Protein 1BYI (pdb70)

GO terms:
  GO:0000287 magnesium ion binding (F, IDA)
  GO:0005524 ATP binding (F, IDA)
  GO:0009102 biotin biosynthetic process (P, IDA)
  GO:0005829 cytosol (C, IDA)
  GO:0042803 protein homodimerization activity (F, IDA)
  GO:0004141 dethiobiotin synthase activity (F, IDA)
  GO:0009102 biotin biosynthetic process (P, IGI)
  GO:0009102 biotin biosynthetic process (P, IMP)

Structure (mmCIF, N/CA/C/O backbone):
data_1BYI
#
_entry.id   1BYI
#
_cell.length_a   72.447
_cell.length_b   47.812
_cell.length_c   61.202
_cell.angle_alpha   90.00
_cell.angle_beta   107.24
_cell.angle_gamma   90.00
#
_symmetry.space_group_name_H-M   'C 1 2 1'
#
loop_
_entity.id
_entity.type
_entity.pdbx_description
1 polymer 'DETHIOBIOTIN SYNTHASE'
2 water water
#
loop_
_atom_site.group_PDB
_atom_site.id
_atom_site.type_symbol
_atom_site.label_atom_id
_atom_site.label_alt_id
_atom_site.label_comp_id
_atom_site.label_asym_id
_atom_site.label_entity_id
_atom_site.label_seq_id
_atom_site.pdbx_PDB_ins_code
_atom_site.Cartn_x
_atom_site.Cartn_y
_atom_site.Cartn_z
_atom_site.occupancy
_atom_site.B_iso_or_equiv
_atom_site.auth_seq_id
_atom_site.auth_comp_id
_atom_site.auth_asym_id
_atom_site.auth_atom_id
_atom_site.pdbx_PDB_model_num
ATOM 1 N N . SER A 1 1 ? 16.250 42.032 25.571 1.00 20.91 1 SER A N 1
ATOM 2 C CA . SER A 1 1 ? 15.493 40.784 25.264 1.00 21.24 1 SER A CA 1
ATOM 3 C C . SER A 1 1 ? 15.026 40.773 23.824 1.00 24.93 1 SER A C 1
ATOM 4 O O . SER A 1 1 ? 15.246 41.723 23.057 1.00 32.26 1 SER A O 1
ATOM 7 N N . LYS A 1 2 ? 14.313 39.709 23.514 1.00 24.79 2 LYS A N 1
ATOM 8 C CA . LYS A 1 2 ? 13.980 39.466 22.110 1.00 19.27 2 LYS A CA 1
ATOM 9 C C . LYS A 1 2 ? 12.621 38.726 22.068 1.00 12.49 2 LYS A C 1
ATOM 10 O O . LYS A 1 2 ? 12.321 37.920 22.927 1.00 11.87 2 LYS A O 1
ATOM 16 N N . ARG A 1 3 ? 11.833 39.017 21.052 1.00 11.90 3 ARG A N 1
ATOM 17 C CA . ARG A 1 3 ? 10.587 38.356 20.748 1.00 10.32 3 ARG A CA 1
ATOM 18 C C . ARG A 1 3 ? 10.486 38.199 19.214 1.00 8.41 3 ARG A C 1
ATOM 19 O O . ARG A 1 3 ? 10.813 39.125 18.492 1.00 9.52 3 ARG A O 1
ATOM 27 N N . TYR A 1 4 ? 9.966 37.045 18.766 1.00 7.97 4 TYR A N 1
ATOM 28 C CA . TYR A 1 4 ? 9.760 36.795 17.351 1.00 8.07 4 TYR A CA 1
ATOM 29 C C . TYR A 1 4 ? 8.462 36.037 17.170 1.00 7.88 4 TYR A C 1
ATOM 30 O O . TYR A 1 4 ? 8.153 35.190 17.973 1.00 11.15 4 TYR A O 1
ATOM 39 N N . PHE A 1 5 ? 7.765 36.303 16.075 1.00 7.44 5 PHE A N 1
ATOM 40 C CA . PHE A 1 5 ? 6.629 35.492 15.639 1.00 7.11 5 PHE A CA 1
ATOM 41 C C . PHE A 1 5 ? 7.060 34.635 14.465 1.00 6.72 5 PHE A C 1
ATOM 42 O O . PHE A 1 5 ? 7.578 35.161 13.486 1.00 8.42 5 PHE A O 1
ATOM 50 N N . VAL A 1 6 ? 6.796 33.336 14.518 1.00 7.19 6 VAL A N 1
ATOM 51 C CA . VAL A 1 6 ? 7.139 32.405 13.464 1.00 6.80 6 VAL A CA 1
ATOM 52 C C . VAL A 1 6 ? 5.877 32.013 12.700 1.00 7.04 6 VAL A C 1
ATOM 53 O O . VAL A 1 6 ? 4.898 31.577 13.339 1.00 7.90 6 VAL A O 1
ATOM 57 N N . THR A 1 7 ? 5.919 32.126 11.368 1.00 7.26 7 THR A N 1
ATOM 58 C CA . THR A 1 7 ? 4.849 31.702 10.497 1.00 7.61 7 THR A CA 1
ATOM 59 C C . THR A 1 7 ? 5.386 30.883 9.351 1.00 7.14 7 THR A C 1
ATOM 60 O O . THR A 1 7 ? 6.525 31.083 8.949 1.00 9.54 7 THR A O 1
ATOM 64 N N . GLY A 1 8 ? 4.607 29.986 8.793 1.00 9.48 8 GLY A N 1
ATOM 65 C CA . GLY A 1 8 ? 4.980 29.161 7.706 1.00 8.71 8 GLY A CA 1
ATOM 66 C C . GLY A 1 8 ? 4.356 29.592 6.396 1.00 9.29 8 GLY A C 1
ATOM 67 O O . GLY A 1 8 ? 3.296 30.136 6.355 1.00 13.49 8 GLY A O 1
ATOM 68 N N . THR A 1 9 ? 4.996 29.217 5.278 1.00 9.30 9 THR A N 1
ATOM 69 C CA . THR A 1 9 ? 4.397 29.426 3.919 1.00 10.65 9 THR A CA 1
ATOM 70 C C . THR A 1 9 ? 3.179 28.618 3.672 1.00 9.80 9 THR A C 1
ATOM 71 O O . THR A 1 9 ? 2.276 29.141 2.928 1.00 12.49 9 THR A O 1
ATOM 75 N N . ASP A 1 10 ? 3.092 27.400 4.143 1.00 13.60 10 ASP A N 1
ATOM 76 C CA . ASP A 1 10 ? 1.915 26.566 3.987 1.00 14.29 10 ASP A CA 1
ATOM 77 C C . ASP A 1 10 ? 1.851 25.648 5.222 1.00 13.36 10 ASP A C 1
ATOM 78 O O . ASP A 1 10 ? 2.779 25.648 5.984 1.00 13.79 10 ASP A O 1
ATOM 87 N N . THR A 1 11 ? 0.764 24.940 5.394 1.00 18.60 11 THR A N 1
ATOM 88 C CA A THR A 1 11 ? 0.503 24.271 6.725 0.46 14.26 11 THR A CA 1
ATOM 89 C CA B THR A 1 11 ? 0.542 23.724 5.991 0.54 14.61 11 THR A CA 1
ATOM 90 C C A THR A 1 11 ? 1.332 23.009 6.954 0.46 12.45 11 THR A C 1
ATOM 91 C C B THR A 1 11 ? 1.725 22.822 5.665 0.54 14.22 11 THR A C 1
ATOM 92 O O A THR A 1 11 ? 1.380 22.332 7.992 0.46 16.28 11 THR A O 1
ATOM 93 O O B THR A 1 11 ? 2.326 22.734 4.571 0.54 17.77 11 THR A O 1
ATOM 100 N N A GLU A 1 12 ? 2.048 22.558 5.965 0.46 10.57 12 GLU A N 1
ATOM 101 N N B GLU A 1 12 ? 2.097 22.121 6.744 0.54 14.76 12 GLU A N 1
ATOM 102 C CA A GLU A 1 12 ? 2.832 21.322 5.949 0.46 12.99 12 GLU A CA 1
ATOM 103 C CA B GLU A 1 12 ? 2.989 20.974 6.771 0.54 16.69 12 GLU A CA 1
AT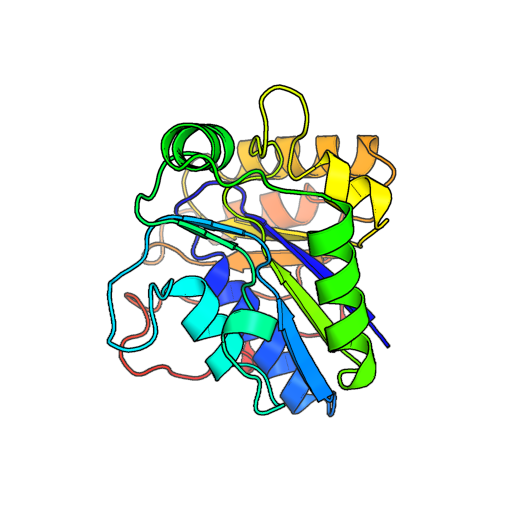OM 104 C C A GLU A 1 12 ? 4.278 21.646 5.627 0.46 11.10 12 GLU A C 1
ATOM 105 C C B GLU A 1 12 ? 4.334 21.337 6.137 0.54 13.47 12 GLU A C 1
ATOM 106 O O A GLU A 1 12 ? 4.933 21.079 4.767 0.46 17.38 12 GLU A O 1
ATOM 107 O O B GLU A 1 12 ? 4.962 20.480 5.501 0.54 14.21 12 GLU A O 1
ATOM 118 N N . VAL A 1 13 ? 4.872 22.568 6.375 1.00 13.04 13 VAL A N 1
ATOM 119 C CA . VAL A 1 13 ? 6.256 22.948 6.093 1.00 12.89 13 VAL A CA 1
ATOM 120 C C . VAL A 1 13 ? 7.142 22.706 7.308 1.00 10.95 13 VAL A C 1
ATOM 121 O O . VAL A 1 13 ? 8.332 23.070 7.268 1.00 12.87 13 VAL A O 1
ATOM 125 N N . GLY A 1 14 ? 6.682 22.060 8.354 1.00 13.28 14 GLY A N 1
ATOM 126 C CA . GLY A 1 14 ? 7.525 21.845 9.570 1.00 13.59 14 GLY A CA 1
ATOM 127 C C . GLY A 1 14 ? 7.773 23.120 10.314 1.00 10.50 14 GLY A C 1
ATOM 128 O O . GLY A 1 14 ? 8.855 23.321 10.870 1.00 11.30 14 GLY A O 1
ATOM 129 N N . LYS A 1 15 ? 6.767 24.003 10.397 1.00 10.43 15 LYS A N 1
ATOM 130 C CA . LYS A 1 15 ? 6.965 25.238 11.113 1.00 9.49 15 LYS A CA 1
ATOM 131 C C . LYS A 1 15 ? 7.462 25.012 12.538 1.00 8.52 15 LYS A C 1
ATOM 132 O O . LYS A 1 15 ? 8.382 25.691 12.998 1.00 9.24 15 LYS A O 1
ATOM 138 N N . THR A 1 16 ? 6.832 24.087 13.241 1.00 8.67 16 THR A N 1
ATOM 139 C CA . THR A 1 16 ? 7.223 23.860 14.643 1.00 8.73 16 THR A CA 1
ATOM 140 C C . THR A 1 16 ? 8.612 23.270 14.734 1.00 8.56 16 THR A C 1
ATOM 141 O O . THR A 1 16 ? 9.363 23.543 15.681 1.00 9.01 16 THR A O 1
ATOM 145 N N . VAL A 1 17 ? 9.031 22.452 13.762 1.00 8.96 17 VAL A N 1
ATOM 146 C CA . VAL A 1 17 ? 10.440 22.000 13.700 1.00 9.43 17 VAL A CA 1
ATOM 147 C C . VAL A 1 17 ? 11.369 23.175 13.675 1.00 8.22 17 VAL A C 1
ATOM 148 O O . VAL A 1 17 ? 12.402 23.204 14.378 1.00 8.61 17 VAL A O 1
ATOM 152 N N . ALA A 1 18 ? 11.083 24.161 12.844 1.00 7.97 18 ALA A N 1
ATOM 153 C CA . ALA A 1 18 ? 11.921 25.359 12.769 1.00 7.99 18 ALA A CA 1
ATOM 154 C C . ALA A 1 18 ? 11.874 26.158 14.067 1.00 6.78 18 ALA A C 1
ATOM 155 O O . ALA A 1 18 ? 12.903 26.672 14.505 1.00 6.98 18 ALA A O 1
ATOM 157 N N . SER A 1 19 ? 10.699 26.289 14.678 1.00 7.17 19 SER A N 1
ATOM 158 C CA . SER A 1 19 ? 10.588 26.997 15.938 1.00 7.52 19 SER A CA 1
ATOM 159 C C . SER A 1 19 ? 11.497 26.342 16.972 1.00 7.07 19 SER A C 1
ATOM 160 O O . SER A 1 19 ? 12.158 26.986 17.786 1.00 7.70 19 SER A O 1
ATOM 163 N N . CYS A 1 20 ? 11.488 25.008 17.013 1.00 7.67 20 CYS A N 1
ATOM 164 C CA . CYS A 1 20 ? 12.308 24.268 17.976 1.00 7.87 20 CYS A CA 1
ATOM 165 C C . CYS A 1 20 ? 13.803 24.480 17.678 1.00 6.93 20 CYS A C 1
ATOM 166 O O . CYS A 1 20 ? 14.603 24.623 18.628 1.00 7.58 20 CYS A O 1
ATOM 169 N N . ALA A 1 21 ? 14.189 24.494 16.402 1.00 6.83 21 ALA A N 1
ATOM 170 C CA . ALA A 1 21 ? 15.572 24.789 16.067 1.00 6.46 21 ALA A CA 1
ATOM 171 C C . ALA A 1 21 ? 15.990 26.190 16.548 1.00 6.59 21 ALA A C 1
ATOM 172 O O . ALA A 1 21 ? 17.075 26.373 17.085 1.00 7.04 21 ALA A O 1
ATOM 174 N N . LEU A 1 22 ? 15.129 27.171 16.311 1.00 6.42 22 LEU A N 1
ATOM 175 C CA . LEU A 1 22 ? 15.378 28.548 16.767 1.00 7.06 22 LEU A CA 1
ATOM 176 C C . LEU A 1 22 ? 15.545 28.576 18.271 1.00 6.61 22 LEU A C 1
ATOM 177 O O . LEU A 1 22 ? 16.482 29.188 18.776 1.00 7.17 22 LEU A O 1
ATOM 182 N N . LEU A 1 23 ? 14.617 27.946 19.010 1.00 6.70 23 LEU A N 1
ATOM 183 C CA . LEU A 1 23 ? 14.702 27.921 20.471 1.00 6.96 23 LEU A CA 1
ATOM 184 C C . LEU A 1 23 ? 16.006 27.258 20.907 1.00 6.89 23 LEU A C 1
ATOM 185 O O . LEU A 1 23 ? 16.645 27.699 21.871 1.00 7.21 23 LEU A O 1
ATOM 190 N N . GLN A 1 24 ? 16.386 26.152 20.260 1.00 7.18 24 GLN A N 1
ATOM 191 C CA . GLN A 1 24 ? 17.623 25.468 20.640 1.00 7.28 24 GLN A CA 1
ATOM 192 C C . GLN A 1 24 ? 18.815 26.369 20.413 1.00 7.16 24 GLN A C 1
ATOM 193 O O . GLN A 1 24 ? 19.742 26.444 21.243 1.00 7.99 24 GLN A O 1
ATOM 199 N N . ALA A 1 25 ? 18.870 27.073 19.265 1.00 6.96 25 ALA A N 1
ATOM 200 C CA . ALA A 1 25 ? 19.955 27.960 18.991 1.00 7.55 25 ALA A CA 1
ATOM 201 C C . ALA A 1 25 ? 20.016 29.107 20.012 1.00 7.40 25 ALA A C 1
ATOM 202 O O . ALA A 1 25 ? 21.111 29.502 20.452 1.00 8.05 25 ALA A O 1
ATOM 204 N N . ALA A 1 26 ? 18.860 29.611 20.416 1.00 7.41 26 ALA A N 1
ATOM 205 C CA . ALA A 1 26 ? 18.841 30.695 21.407 1.00 7.62 26 ALA A CA 1
ATOM 206 C C . ALA A 1 26 ? 19.361 30.200 22.767 1.00 7.62 26 ALA A C 1
ATOM 207 O O . ALA A 1 26 ? 20.118 30.943 23.423 1.00 8.60 26 ALA A O 1
ATOM 209 N N . LYS A 1 27 ? 18.997 29.003 23.170 1.00 7.94 27 LYS A N 1
ATOM 210 C CA . LYS A 1 27 ? 19.528 28.453 24.418 1.00 8.82 27 LYS A CA 1
ATOM 211 C C . LYS A 1 27 ? 21.041 28.317 24.303 1.00 9.05 27 LYS A C 1
ATOM 212 O O . LYS A 1 27 ? 21.782 28.630 25.261 1.00 9.98 27 LYS A O 1
ATOM 218 N N . ALA A 1 28 ? 21.551 27.814 23.186 1.00 8.69 28 ALA A N 1
ATOM 219 C CA . ALA A 1 28 ? 22.992 27.622 23.023 1.00 9.57 28 ALA A CA 1
ATOM 220 C C . ALA A 1 28 ? 23.727 28.959 23.137 1.00 10.12 28 ALA A C 1
ATOM 221 O O . ALA A 1 28 ? 24.866 28.957 23.563 1.00 12.14 28 ALA A O 1
ATOM 223 N N . ALA A 1 29 ? 23.072 30.032 22.693 1.00 9.19 29 ALA A N 1
ATOM 224 C CA . ALA A 1 29 ? 23.657 31.358 22.765 1.00 10.62 29 ALA A CA 1
ATOM 225 C C . ALA A 1 29 ? 23.603 31.968 24.154 1.00 10.62 29 ALA A C 1
ATOM 226 O O . ALA A 1 29 ? 24.195 33.038 24.353 1.00 13.01 29 ALA A O 1
ATOM 228 N N . GLY A 1 30 ? 22.899 31.342 25.093 1.00 10.03 30 GLY A N 1
ATOM 229 C CA . GLY A 1 30 ? 22.856 31.801 26.472 1.00 11.50 30 GLY A CA 1
ATOM 230 C C . GLY A 1 30 ? 21.596 32.498 26.858 1.00 9.84 30 GLY A C 1
ATOM 231 O O . GLY A 1 30 ? 21.514 33.082 27.968 1.00 11.41 30 GLY A O 1
ATOM 232 N N . TYR A 1 31 ? 20.534 32.486 26.031 1.00 8.87 31 TYR A N 1
ATOM 233 C CA . TYR A 1 31 ? 19.259 33.077 26.409 1.00 8.74 31 TYR A CA 1
ATOM 234 C C . TYR A 1 31 ? 18.466 32.157 27.335 1.00 8.65 31 TYR A C 1
ATOM 235 O O . TYR A 1 31 ? 18.626 30.953 27.291 1.00 10.01 31 TYR A O 1
ATOM 244 N N . ARG A 1 32 ? 17.598 32.800 28.118 1.00 9.02 32 ARG A N 1
ATOM 245 C CA . ARG A 1 32 ? 16.556 32.121 28.874 1.00 9.44 32 ARG A CA 1
ATOM 246 C C . ARG A 1 32 ? 15.309 32.130 27.973 1.00 8.64 32 ARG A C 1
ATOM 247 O O . ARG A 1 32 ? 14.720 33.185 27.769 1.00 9.64 32 ARG A O 1
ATOM 261 N N . THR A 1 33 ? 14.962 30.994 27.403 1.00 8.70 33 THR A N 1
ATOM 262 C CA . THR A 1 33 ? 14.027 30.934 26.312 1.00 8.30 33 THR A CA 1
ATOM 263 C C . THR A 1 33 ? 12.684 30.418 26.717 1.00 8.08 33 THR A C 1
ATOM 264 O O . THR A 1 33 ? 12.528 29.609 27.655 1.00 8.72 33 THR A O 1
ATOM 268 N N . ALA A 1 34 ? 11.666 30.831 25.968 1.00 8.01 34 ALA A N 1
ATOM 269 C CA . ALA A 1 34 ? 10.323 30.332 26.086 1.00 8.07 34 ALA A CA 1
ATOM 270 C C . ALA A 1 34 ? 9.644 30.311 24.719 1.00 7.13 34 ALA A C 1
ATOM 271 O O . ALA A 1 34 ? 9.771 31.286 23.968 1.00 8.22 34 ALA A O 1
ATOM 273 N N . GLY A 1 35 ? 8.942 29.237 24.459 1.00 7.71 35 GLY A N 1
ATOM 274 C CA . GLY A 1 35 ? 8.001 29.170 23.351 1.00 7.29 35 GLY A CA 1
ATOM 275 C C . GLY A 1 35 ? 6.590 29.506 23.819 1.00 7.03 35 GLY A C 1
ATOM 276 O O . GLY A 1 35 ? 6.204 29.152 24.939 1.00 8.54 35 GLY A O 1
ATOM 277 N N . TYR A 1 36 ? 5.840 30.117 22.907 1.00 6.48 36 TYR A N 1
ATOM 278 C CA . TYR A 1 36 ? 4.479 30.567 23.220 1.00 6.19 36 TYR A CA 1
ATOM 279 C C . TYR A 1 36 ? 3.598 30.260 22.028 1.00 6.07 36 TYR A C 1
ATOM 280 O O . TYR A 1 36 ? 3.883 30.752 20.927 1.00 7.31 36 TYR A O 1
ATOM 289 N N A LYS A 1 37 ? 2.545 29.512 22.244 0.42 6.48 37 LYS A N 1
ATOM 290 N N B LYS A 1 37 ? 2.550 29.501 22.218 0.58 6.46 37 LYS A N 1
ATOM 291 C CA A LYS A 1 37 ? 1.575 29.187 21.197 0.42 6.81 37 LYS A CA 1
ATOM 292 C CA B LYS A 1 37 ? 1.567 29.157 21.191 0.58 6.91 37 LYS A CA 1
ATOM 293 C C . LYS A 1 37 ? 0.215 29.481 21.797 1.00 6.51 37 LYS A C 1
ATOM 294 O O . LYS A 1 37 ? -0.439 28.609 22.371 1.00 6.98 37 LYS A O 1
ATOM 305 N N . PRO A 1 38 ? -0.219 30.748 21.723 1.00 6.69 38 PRO A N 1
ATOM 306 C CA . PRO A 1 38 ? -1.412 31.130 22.498 1.00 7.10 38 PRO A CA 1
ATOM 307 C C . PRO A 1 38 ? -2.665 30.319 22.156 1.00 6.73 38 PRO A C 1
ATOM 308 O O . PRO A 1 38 ? -3.487 30.075 23.022 1.00 7.63 38 PRO A O 1
ATOM 312 N N . VAL A 1 39 ? -2.796 29.978 20.876 1.00 6.88 39 VAL A N 1
ATOM 313 C CA . VAL A 1 39 ? -3.945 29.287 20.351 1.00 6.97 39 VAL A CA 1
ATOM 314 C C . VAL A 1 39 ? -3.500 28.012 19.670 1.00 7.12 39 VAL A C 1
ATOM 315 O O . VAL A 1 39 ? -2.594 28.020 18.845 1.00 7.78 39 VAL A O 1
ATOM 319 N N . ALA A 1 40 ? -4.175 26.903 19.972 1.00 7.42 40 ALA A N 1
ATOM 320 C CA . ALA A 1 40 ? -3.874 25.622 19.374 1.00 7.94 40 ALA A CA 1
ATOM 321 C C . ALA A 1 40 ? -5.149 24.885 19.080 1.00 9.23 40 ALA A C 1
ATOM 322 O O . ALA A 1 40 ? -6.045 24.842 19.912 1.00 10.81 40 ALA A O 1
ATOM 324 N N . SER A 1 41 ? -5.177 24.262 17.889 1.00 11.01 41 SER A N 1
ATOM 325 C CA . SER A 1 41 ? -6.263 23.325 17.606 1.00 13.41 41 SER A CA 1
ATOM 326 C C . SER A 1 41 ? -5.675 22.016 17.081 1.00 13.82 41 SER A C 1
ATOM 327 O O . SER A 1 41 ? -4.617 21.957 16.501 1.00 17.24 41 SER A O 1
ATOM 330 N N . GLY A 1 42 ? -6.363 20.936 17.386 1.00 17.97 42 GLY A N 1
ATOM 331 C CA . GLY A 1 42 ? -5.898 19.584 17.123 1.00 21.48 42 GLY A CA 1
ATOM 332 C C . GLY A 1 42 ? -5.096 19.117 18.323 1.00 20.05 42 GLY A C 1
ATOM 333 O O . GLY A 1 42 ? -3.856 19.301 18.300 1.00 28.18 42 GLY A O 1
ATOM 334 N N . SER A 1 43 ? -5.785 18.514 19.287 1.00 13.70 43 SER A N 1
ATOM 335 C CA . SER A 1 43 ? -5.211 18.191 20.584 1.00 12.68 43 SER A CA 1
ATOM 336 C C . SER A 1 43 ? -5.783 16.883 21.122 1.00 14.43 43 SER A C 1
ATOM 337 O O . SER A 1 43 ? -6.800 16.470 20.643 1.00 17.37 43 SER A O 1
ATOM 341 N N . GLU A 1 44 ? -5.010 16.254 21.997 1.00 13.93 44 GLU A N 1
ATOM 342 C CA . GLU A 1 44 ? -5.335 14.951 22.554 1.00 14.79 44 GLU A CA 1
ATOM 343 C C . GLU A 1 44 ? -5.739 15.123 24.014 1.00 13.92 44 GLU A C 1
ATOM 344 O O . GLU A 1 44 ? -5.165 15.973 24.731 1.00 12.17 44 GLU A O 1
ATOM 350 N N . LYS A 1 45 ? -6.626 14.257 24.469 1.00 13.91 45 LYS A N 1
ATOM 351 C CA . LYS A 1 45 ? -6.979 14.239 25.851 1.00 14.27 45 LYS A CA 1
ATOM 352 C C . LYS A 1 45 ? -5.902 13.607 26.758 1.00 12.39 45 LYS A C 1
ATOM 353 O O . LYS A 1 45 ? -5.208 12.703 26.392 1.00 15.57 45 LYS A O 1
ATOM 359 N N . THR A 1 46 ? -5.766 14.212 27.930 1.00 11.22 46 THR A N 1
ATOM 360 C CA . THR A 1 46 ? -4.931 13.681 29.003 1.00 11.06 46 THR A CA 1
ATOM 361 C C . THR A 1 46 ? -5.665 13.918 30.308 1.00 10.90 46 THR A C 1
ATOM 362 O O . THR A 1 46 ? -6.682 14.664 30.375 1.00 11.11 46 THR A O 1
ATOM 366 N N . PRO A 1 47 ? -5.151 13.391 31.433 1.00 11.38 47 PRO A N 1
ATOM 367 C CA . PRO A 1 47 ? -5.845 13.626 32.716 1.00 12.80 47 PRO A CA 1
ATOM 368 C C . PRO A 1 47 ? -5.861 15.058 33.182 1.00 12.94 47 PRO A C 1
ATOM 369 O O . PRO A 1 47 ? -6.616 15.462 34.076 1.00 15.30 47 PRO A O 1
ATOM 373 N N . GLU A 1 48 ? -5.028 15.884 32.675 1.00 11.87 48 GLU A N 1
ATOM 374 C CA . GLU A 1 48 ? -4.892 17.271 32.920 1.00 11.10 48 GLU A CA 1
ATOM 375 C C . GLU A 1 48 ? -5.636 18.138 31.912 1.00 9.17 48 GLU A C 1
ATOM 376 O O . GLU A 1 48 ? -5.594 19.349 32.119 1.00 11.46 48 GLU A O 1
ATOM 382 N N . GLY A 1 49 ? -6.292 17.576 30.952 1.00 9.68 49 GLY A N 1
ATOM 383 C CA . GLY A 1 49 ? -6.970 18.338 29.923 1.00 10.22 49 GLY A CA 1
ATOM 384 C C . GLY A 1 49 ? -6.287 18.135 28.576 1.00 8.85 49 GLY A C 1
ATOM 385 O O . GLY A 1 49 ? -5.392 17.292 28.411 1.00 10.11 49 GLY A O 1
ATOM 386 N N . LEU A 1 50 ? -6.734 18.894 27.573 1.00 9.36 50 LEU A N 1
ATOM 387 C CA . LEU A 1 50 ? -6.257 18.724 26.228 1.00 9.02 50 LEU A CA 1
ATOM 388 C C . LEU A 1 50 ? -4.851 19.219 26.103 1.00 9.16 50 LEU A C 1
ATOM 389 O O . LEU A 1 50 ? -4.468 20.254 26.690 1.00 9.97 50 LEU A O 1
ATOM 394 N N . ARG A 1 51 ? -4.053 18.570 25.273 1.00 9.23 51 ARG A N 1
ATOM 395 C CA . ARG A 1 51 ? -2.670 18.940 25.023 1.00 9.57 51 ARG A CA 1
ATOM 396 C C . ARG A 1 51 ? -2.410 18.859 23.535 1.00 9.17 51 ARG A C 1
ATOM 397 O O . ARG A 1 51 ? -2.688 17.841 22.881 1.00 11.39 51 ARG A O 1
ATOM 405 N N . ASN A 1 52 ? -1.884 19.910 22.967 1.00 9.35 52 ASN A N 1
ATOM 406 C CA . ASN A 1 52 ? -1.509 20.046 21.566 1.00 9.33 52 ASN A CA 1
ATOM 407 C C . ASN A 1 52 ? -0.053 19.690 21.355 1.00 8.98 52 ASN A C 1
ATOM 408 O O . ASN A 1 52 ? 0.812 20.169 22.088 1.00 8.92 52 ASN A O 1
ATOM 413 N N . SER A 1 53 ? 0.228 18.870 20.339 1.00 9.90 53 SER A N 1
ATOM 414 C CA . SER A 1 53 ? 1.582 18.380 20.138 1.00 10.91 53 SER A CA 1
ATOM 415 C C . SER A 1 53 ? 2.576 19.489 19.789 1.00 9.61 53 SER A C 1
ATOM 416 O O . SER A 1 53 ? 3.736 19.389 20.207 1.00 9.94 53 SER A O 1
ATOM 421 N N . ASP A 1 54 ? 2.186 20.492 19.028 1.00 9.16 54 ASP A N 1
ATOM 422 C CA . ASP A 1 54 ? 3.117 21.582 18.707 1.00 9.56 54 ASP A CA 1
ATOM 423 C C . ASP A 1 54 ? 3.445 22.403 19.956 1.00 8.27 54 ASP A C 1
ATOM 424 O O . ASP A 1 54 ? 4.597 22.750 20.191 1.00 8.51 54 ASP A O 1
ATOM 429 N N . ALA A 1 55 ? 2.435 22.667 20.795 1.00 7.81 55 ALA A N 1
ATOM 430 C CA . ALA A 1 55 ? 2.675 23.375 22.029 1.00 7.68 55 ALA A CA 1
ATOM 431 C C . ALA A 1 55 ? 3.570 22.549 22.942 1.00 7.45 55 ALA A C 1
ATOM 432 O O . ALA A 1 55 ? 4.455 23.093 23.591 1.00 7.67 55 ALA A O 1
ATOM 434 N N . LEU A 1 56 ? 3.385 21.217 23.012 1.00 7.82 56 LEU A N 1
ATOM 435 C CA . LEU A 1 56 ? 4.270 20.382 23.782 1.00 8.36 56 LEU A CA 1
ATOM 436 C C . LEU A 1 56 ? 5.713 20.485 23.273 1.00 8.24 56 LEU A C 1
ATOM 437 O O . LEU A 1 56 ? 6.639 20.533 24.063 1.00 8.27 56 LEU A O 1
ATOM 442 N N . ALA A 1 57 ? 5.914 20.512 21.958 1.00 8.47 57 ALA A N 1
ATOM 443 C CA . ALA A 1 57 ? 7.262 20.647 21.410 1.00 8.72 57 ALA A CA 1
ATOM 444 C C . ALA A 1 57 ? 7.872 21.956 21.850 1.00 7.90 57 ALA A C 1
ATOM 445 O O . ALA A 1 57 ? 9.040 22.007 22.238 1.00 8.41 57 ALA A O 1
ATOM 447 N N . LEU A 1 58 ? 7.118 23.061 21.804 1.00 7.69 58 LEU A N 1
ATOM 448 C CA . LEU A 1 58 ? 7.637 24.336 22.220 1.00 7.44 58 LEU A CA 1
ATOM 449 C C . LEU A 1 58 ? 7.967 24.320 23.705 1.00 7.91 58 LEU A C 1
ATOM 450 O O . LEU A 1 58 ? 8.992 24.862 24.125 1.00 9.04 58 LEU A O 1
ATOM 455 N N . GLN A 1 59 ? 7.112 23.721 24.527 1.00 7.74 59 GLN A N 1
ATOM 456 C CA . GLN A 1 59 ? 7.369 23.575 25.946 1.00 8.24 59 GLN A CA 1
ATOM 457 C C . GLN A 1 59 ? 8.657 22.813 26.199 1.00 8.58 59 GLN A C 1
ATOM 458 O O . GLN A 1 59 ? 9.519 23.269 26.973 1.00 9.98 59 GLN A O 1
ATOM 464 N N . ARG A 1 60 ? 8.824 21.697 25.534 1.00 8.56 60 ARG A N 1
ATOM 465 C CA . ARG A 1 60 ? 9.987 20.840 25.750 1.00 11.20 60 ARG A CA 1
ATOM 466 C C . ARG A 1 60 ? 11.273 21.534 25.281 1.00 10.56 60 ARG A C 1
ATOM 467 O O . ARG A 1 60 ? 12.370 21.263 25.796 1.00 12.80 60 ARG A O 1
ATOM 475 N N . ASN A 1 61 ? 11.171 22.422 24.288 1.00 9.19 61 ASN A N 1
ATOM 476 C CA . ASN A 1 61 ? 12.339 23.098 23.720 1.00 10.15 61 ASN A CA 1
ATOM 477 C C . ASN A 1 61 ? 12.598 24.418 24.339 1.00 9.55 61 ASN A C 1
ATOM 478 O O . ASN A 1 61 ? 13.476 25.161 23.903 1.00 14.03 61 ASN A O 1
ATOM 483 N N . SER A 1 62 ? 11.873 24.816 25.388 1.00 9.72 62 SER A N 1
ATOM 484 C CA . SER A 1 62 ? 12.132 25.988 26.165 1.00 10.03 62 SER A CA 1
ATOM 485 C C . SER A 1 62 ? 13.205 25.669 27.181 1.00 10.70 62 SER A C 1
ATOM 486 O O . SER A 1 62 ? 13.225 24.568 27.740 1.00 13.17 62 SER A O 1
ATOM 489 N N . SER A 1 63 ? 14.110 26.613 27.459 1.00 10.41 63 SER A N 1
ATOM 490 C CA . SER A 1 63 ? 15.158 26.365 28.412 1.00 10.49 63 SER A CA 1
ATOM 491 C C . SER A 1 63 ? 14.626 26.478 29.842 1.00 11.69 63 SER A C 1
ATOM 492 O O . SER A 1 63 ? 15.151 25.803 30.744 1.00 15.07 63 SER A O 1
ATOM 495 N N . LEU A 1 64 ? 13.613 27.284 30.062 1.00 11.69 64 LEU A N 1
ATOM 496 C CA . LEU A 1 64 ? 12.849 27.373 31.285 1.00 12.57 64 LEU A CA 1
ATOM 497 C C . LEU A 1 64 ? 11.909 26.193 31.371 1.00 12.80 64 LEU A C 1
ATOM 498 O O . LEU A 1 64 ? 11.352 25.763 30.375 1.00 15.08 64 LEU A O 1
ATOM 503 N N . GLN A 1 65 ? 11.636 25.722 32.577 1.00 12.93 65 GLN A N 1
ATOM 504 C CA . GLN A 1 65 ? 10.622 24.705 32.860 1.00 11.78 65 GLN A CA 1
ATOM 505 C C . GLN A 1 65 ? 9.277 25.368 33.005 1.00 11.61 65 GLN A C 1
ATOM 506 O O . GLN A 1 65 ? 9.014 26.025 34.012 1.00 18.43 65 GLN A O 1
ATOM 512 N N . LEU A 1 66 ? 8.468 25.362 32.024 1.00 10.59 66 LEU A N 1
ATOM 513 C CA . LEU A 1 66 ? 7.227 26.094 31.902 1.00 9.85 66 LEU A CA 1
ATOM 514 C C . LEU A 1 66 ? 6.042 25.167 32.026 1.00 9.24 66 LEU A C 1
ATOM 515 O O . LEU A 1 66 ? 6.047 24.070 31.519 1.00 11.24 66 LEU A O 1
ATOM 520 N N . ASP A 1 67 ? 4.974 25.656 32.703 1.00 9.25 67 ASP A N 1
ATOM 521 C CA . ASP A 1 67 ? 3.737 24.894 32.764 1.00 9.32 67 ASP A CA 1
ATOM 522 C C . ASP A 1 67 ? 2.987 24.959 31.410 1.00 8.01 67 ASP A C 1
ATOM 523 O O . ASP A 1 67 ? 3.079 25.949 30.686 1.00 8.62 67 ASP A O 1
ATOM 528 N N . TYR A 1 68 ? 2.252 23.912 31.096 1.00 8.34 68 TYR A N 1
ATOM 529 C CA . TYR A 1 68 ? 1.634 23.835 29.772 1.00 7.81 68 TYR A CA 1
ATOM 530 C C . TYR A 1 68 ? 0.779 25.038 29.462 1.00 7.04 68 TYR A C 1
ATOM 531 O O . TYR A 1 68 ? 0.879 25.589 28.361 1.00 7.31 68 TYR A O 1
ATOM 540 N N . ALA A 1 69 ? -0.087 25.451 30.396 1.00 7.75 69 ALA A N 1
ATOM 541 C CA . ALA A 1 69 ? -1.025 26.528 30.089 1.00 7.57 69 ALA A CA 1
ATOM 542 C C . ALA A 1 69 ? -0.310 27.828 29.846 1.00 6.84 69 ALA A C 1
ATOM 543 O O . ALA A 1 69 ? -0.863 28.735 29.212 1.00 7.79 69 ALA A O 1
ATOM 545 N N . THR A 1 70 ? 0.878 28.009 30.399 1.00 7.09 70 THR A N 1
ATOM 546 C CA . THR A 1 70 ? 1.683 29.190 30.149 1.00 7.18 70 THR A CA 1
ATOM 547 C C . THR A 1 70 ? 2.163 29.233 28.685 1.00 7.05 70 THR A C 1
ATOM 548 O O . THR A 1 70 ? 2.245 30.295 28.057 1.00 8.27 70 THR A O 1
ATOM 554 N N . VAL A 1 71 ? 2.501 28.080 28.147 1.00 6.54 71 VAL A N 1
ATOM 555 C CA . VAL A 1 71 ? 2.857 27.967 26.727 1.00 6.58 71 VAL A CA 1
ATOM 556 C C . VAL A 1 71 ? 1.632 28.104 25.833 1.00 6.53 71 VAL A C 1
ATOM 557 O O . VAL A 1 71 ? 1.697 28.741 24.792 1.00 7.32 71 VAL A O 1
ATOM 561 N N . ASN A 1 72 ? 0.512 27.491 26.223 1.00 6.68 72 ASN A N 1
ATOM 562 C CA . ASN A 1 72 ? -0.647 27.401 25.356 1.00 6.79 72 ASN A CA 1
ATOM 563 C C . ASN A 1 72 ? -1.940 27.580 26.150 1.00 7.16 72 ASN A C 1
ATOM 564 O O . ASN A 1 72 ? -2.564 26.588 26.538 1.00 8.10 72 ASN A O 1
ATOM 569 N N . PRO A 1 73 ? -2.385 28.830 26.359 1.00 7.25 73 PRO A N 1
ATOM 570 C CA A PRO A 1 73 ? -3.616 29.146 27.080 0.47 7.85 73 PRO A CA 1
ATOM 571 C CA B PRO A 1 73 ? -3.602 29.010 27.156 0.53 8.61 73 PRO A CA 1
ATOM 572 C C . PRO A 1 73 ? -4.898 28.593 26.480 1.00 8.31 73 PRO A C 1
ATOM 573 O O . PRO A 1 73 ? -5.803 28.185 27.208 1.00 13.22 73 PRO A O 1
ATOM 580 N N . TYR A 1 74 ? -5.029 28.609 25.142 1.00 7.09 74 TYR A N 1
ATOM 581 C CA . TYR A 1 74 ? -6.247 28.207 24.460 1.00 7.16 74 TYR A CA 1
ATOM 582 C C . TYR A 1 74 ? -6.008 26.912 23.695 1.00 7.03 74 TYR A C 1
ATOM 583 O O . TYR A 1 74 ? -5.279 26.915 22.710 1.00 7.41 74 TYR A O 1
ATOM 592 N N . THR A 1 75 ? -6.673 25.832 24.110 1.00 7.75 75 THR A N 1
ATOM 593 C CA . THR A 1 75 ? -6.434 24.522 23.501 1.00 7.92 75 THR A CA 1
ATOM 594 C C . THR A 1 75 ? -7.787 23.973 23.070 1.00 8.88 75 THR A C 1
ATOM 595 O O . THR A 1 75 ? -8.684 23.770 23.896 1.00 11.66 75 THR A O 1
ATOM 599 N N . PHE A 1 76 ? -7.935 23.697 21.773 1.00 9.91 76 PHE A N 1
ATOM 600 C CA . PHE A 1 76 ? -9.140 23.151 21.209 1.00 12.22 76 PHE A CA 1
ATOM 601 C C A PHE A 1 76 ? -9.055 21.735 20.783 0.47 13.70 76 PHE A C 1
ATOM 602 C C B PHE A 1 76 ? -8.798 21.723 20.641 0.53 12.97 76 PHE A C 1
ATOM 603 O O A PHE A 1 76 ? -8.026 21.271 20.363 0.47 13.27 76 PHE A O 1
ATOM 604 O O B PHE A 1 76 ? -7.691 21.555 20.024 0.53 11.47 76 PHE A O 1
ATOM 612 N N A ALA A 1 77 ? -10.260 21.187 20.990 0.47 11.25 77 ALA A N 1
ATOM 613 N N B ALA A 1 77 ? -9.532 20.585 20.636 0.53 9.85 77 ALA A N 1
ATOM 614 C CA A ALA A 1 77 ? -10.216 19.745 20.791 0.47 11.40 77 ALA A CA 1
ATOM 615 C CA B ALA A 1 77 ? -9.303 19.213 20.197 0.53 9.43 77 ALA A CA 1
ATOM 616 C C A ALA A 1 77 ? -10.025 19.394 19.332 0.47 11.31 77 ALA A C 1
ATOM 617 C C B ALA A 1 77 ? -9.304 19.049 18.687 0.53 9.10 77 ALA A C 1
ATOM 618 O O A ALA A 1 77 ? -9.346 18.372 19.094 0.47 19.01 77 ALA A O 1
ATOM 619 O O B ALA A 1 77 ? -8.420 18.486 18.095 0.53 11.55 77 ALA A O 1
ATOM 622 N N A GLU A 1 78 ? -10.522 20.127 18.358 0.52 9.08 78 GLU A N 1
ATOM 623 N N B GLU A 1 78 ? -10.341 19.554 18.040 0.48 10.25 78 GLU A N 1
ATOM 624 C CA A GLU A 1 78 ? -10.546 19.674 16.968 0.52 9.21 78 GLU A CA 1
ATOM 625 C CA B GLU A 1 78 ? -10.494 19.367 16.611 0.48 11.43 78 GLU A CA 1
ATOM 626 C C A GLU A 1 78 ? -9.633 20.570 16.123 0.52 9.50 78 GLU A C 1
ATOM 627 C C B GLU A 1 78 ? -9.488 20.167 15.810 0.48 10.44 78 GLU A C 1
ATOM 628 O O A GLU A 1 78 ? -9.592 21.762 16.337 0.52 8.81 78 GLU A O 1
ATOM 629 O O B GLU A 1 78 ? -9.236 21.347 16.051 0.48 11.58 78 GLU A O 1
ATOM 640 N N A PRO A 1 79 ? -8.935 20.045 15.136 0.47 10.47 79 PRO A N 1
ATOM 641 N N B PRO A 1 79 ? -8.837 19.536 14.842 0.53 11.10 79 PRO A N 1
ATOM 642 C CA A PRO A 1 79 ? -7.961 20.807 14.347 0.47 10.89 79 PRO A CA 1
ATOM 643 C CA B PRO A 1 79 ? -7.850 20.266 14.031 0.53 11.07 79 PRO A CA 1
ATOM 644 C C A PRO A 1 79 ? -8.539 21.612 13.187 0.47 12.16 79 PRO A C 1
ATOM 645 C C B PRO A 1 79 ? -8.486 21.098 12.922 0.53 11.94 79 PRO A C 1
ATOM 646 O O A PRO A 1 79 ? -7.922 21.851 12.172 0.47 19.98 79 PRO A O 1
ATOM 647 O O B PRO A 1 79 ? -8.466 20.860 11.750 0.53 15.03 79 PRO A O 1
ATOM 654 N N A THR A 1 80 ? -9.720 22.149 13.356 0.47 10.26 80 THR A N 1
ATOM 655 N N B THR A 1 80 ? -9.125 22.203 13.294 0.53 9.90 80 THR A N 1
ATOM 656 C CA A THR A 1 80 ? -10.245 23.144 12.433 0.47 10.26 80 THR A CA 1
ATOM 657 C CA B THR A 1 80 ? -9.854 23.052 12.361 0.53 11.04 80 THR A CA 1
ATOM 658 C C . THR A 1 80 ? -9.675 24.514 12.733 1.00 11.03 80 THR A C 1
ATOM 659 O O . THR A 1 80 ? -8.990 24.786 13.766 1.00 13.80 80 THR A O 1
ATOM 666 N N . SER A 1 81 ? -10.079 25.453 11.934 1.00 9.27 81 SER A N 1
ATOM 667 C CA . SER A 1 81 ? -9.710 26.854 12.110 1.00 8.22 81 SER A CA 1
ATOM 668 C C . SER A 1 81 ? -10.146 27.268 13.503 1.00 7.76 81 SER A C 1
ATOM 669 O O . SER A 1 81 ? -11.287 26.973 13.915 1.00 8.64 81 SER A O 1
ATOM 672 N N . PRO A 1 82 ? -9.314 28.029 14.228 1.00 7.76 82 PRO A N 1
ATOM 673 C CA . PRO A 1 82 ? -9.693 28.443 15.578 1.00 8.10 82 PRO A CA 1
ATOM 674 C C . PRO A 1 82 ? -11.062 29.101 15.664 1.00 7.52 82 PRO A C 1
ATOM 675 O O . PRO A 1 82 ? -11.795 28.830 16.614 1.00 8.63 82 PRO A O 1
ATOM 679 N N . HIS A 1 83 ? -11.416 29.978 14.735 1.00 7.52 83 HIS A N 1
ATOM 680 C CA . HIS A 1 83 ? -12.690 30.650 14.874 1.00 7.67 83 HIS A CA 1
ATOM 681 C C . HIS A 1 83 ? -13.843 29.675 14.858 1.00 8.01 83 HIS A C 1
ATOM 682 O O . HIS A 1 83 ? -14.870 29.918 15.499 1.00 9.38 83 HIS A O 1
ATOM 689 N N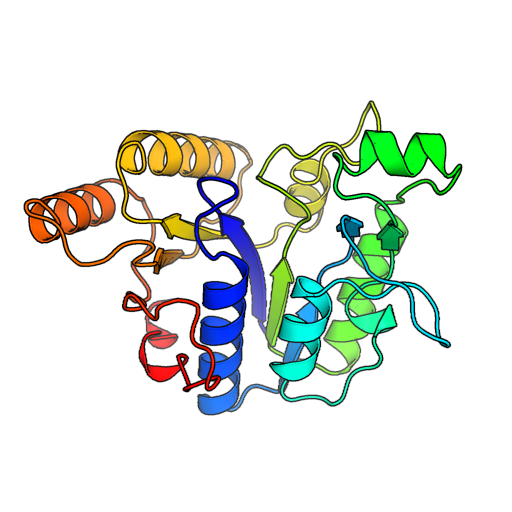 . ILE A 1 84 ? -13.734 28.602 14.072 1.00 7.24 84 ILE A N 1
ATOM 690 C CA . ILE A 1 84 ? -14.816 27.624 13.940 1.00 7.67 84 ILE A CA 1
ATOM 691 C C . ILE A 1 84 ? -14.954 26.839 15.243 1.00 7.69 84 ILE A C 1
ATOM 692 O O . ILE A 1 84 ? -16.052 26.703 15.792 1.00 9.37 84 ILE A O 1
ATOM 697 N N . ILE A 1 85 ? -13.858 26.266 15.709 1.00 7.72 85 ILE A N 1
ATOM 698 C CA . ILE A 1 85 ? -13.947 25.388 16.892 1.00 8.36 85 ILE A CA 1
ATOM 699 C C . ILE A 1 85 ? -14.200 26.244 18.147 1.00 8.48 85 ILE A C 1
ATOM 700 O O . ILE A 1 85 ? -14.905 25.779 19.049 1.00 9.42 85 ILE A O 1
ATOM 705 N N . SER A 1 86 ? -13.647 27.459 18.224 1.00 7.78 86 SER A N 1
ATOM 706 C CA . SER A 1 86 ? -13.945 28.359 19.323 1.00 8.48 86 SER A CA 1
ATOM 707 C C . SER A 1 86 ? -15.447 28.600 19.413 1.00 8.63 86 SER A C 1
ATOM 708 O O . SER A 1 86 ? -16.006 28.596 20.493 1.00 10.05 86 SER A O 1
ATOM 711 N N . ALA A 1 87 ? -16.056 28.927 18.269 1.00 9.42 87 ALA A N 1
ATOM 712 C CA . ALA A 1 87 ? -17.482 29.184 18.273 1.00 11.23 87 ALA A CA 1
ATOM 713 C C . ALA A 1 87 ? -18.266 27.923 18.689 1.00 11.44 87 ALA A C 1
ATOM 714 O O . ALA A 1 87 ? -19.195 27.998 19.486 1.00 13.38 87 ALA A O 1
ATOM 716 N N . GLN A 1 88 ? -17.859 26.766 18.158 1.00 12.03 88 GLN A N 1
ATOM 717 C CA . GLN A 1 88 ? -18.544 25.507 18.478 1.00 14.23 88 GLN A CA 1
ATOM 718 C C . GLN A 1 88 ? -18.444 25.182 19.967 1.00 13.45 88 GLN A C 1
ATOM 719 O O . GLN A 1 88 ? -19.414 24.655 20.559 1.00 17.63 88 GLN A O 1
ATOM 725 N N . GLU A 1 89 ? -17.324 25.467 20.585 1.00 11.31 89 GLU A N 1
ATOM 726 C CA . GLU A 1 89 ? -17.089 25.156 22.009 1.00 12.01 89 GLU A CA 1
ATOM 727 C C . GLU A 1 89 ? -17.652 26.276 22.913 1.00 10.95 89 GLU A C 1
ATOM 728 O O . GLU A 1 89 ? -17.669 26.089 24.124 1.00 12.04 89 GLU A O 1
ATOM 738 N N . GLY A 1 90 ? -18.020 27.437 22.391 1.00 10.79 90 GLY A N 1
ATOM 739 C CA . GLY A 1 90 ? -18.412 28.538 23.252 1.00 11.64 90 GLY A CA 1
ATOM 740 C C . GLY A 1 90 ? -17.269 29.071 24.103 1.00 9.59 90 GLY A C 1
ATOM 741 O O . GLY A 1 90 ? -17.457 29.514 25.215 1.00 11.14 90 GLY A O 1
ATOM 742 N N . ARG A 1 91 ? -16.046 29.068 23.533 1.00 9.54 91 ARG A N 1
ATOM 743 C CA . ARG A 1 91 ? -14.802 29.447 24.224 1.00 9.02 91 ARG A CA 1
ATOM 744 C C . ARG A 1 91 ? -14.166 30.572 23.380 1.00 8.77 91 ARG A C 1
ATOM 745 O O . ARG A 1 91 ? -13.312 30.253 22.550 1.00 9.08 91 ARG A O 1
ATOM 753 N N . PRO A 1 92 ? -14.564 31.808 23.545 1.00 8.63 92 PRO A N 1
ATOM 754 C CA . PRO A 1 92 ? -14.042 32.906 22.700 1.00 8.64 92 PRO A CA 1
ATOM 755 C C . PRO A 1 92 ? -12.555 33.123 22.942 1.00 7.76 92 PRO A C 1
ATOM 756 O O . PRO A 1 92 ? -12.046 32.949 24.043 1.00 9.13 92 PRO A O 1
ATOM 760 N N . ILE A 1 93 ? -11.889 33.538 21.867 1.00 7.48 93 ILE A N 1
ATOM 761 C CA . ILE A 1 93 ? -10.474 33.866 21.922 1.00 7.55 93 ILE A CA 1
ATOM 762 C C . ILE A 1 93 ? -10.344 35.369 22.067 1.00 8.48 93 ILE A C 1
ATOM 763 O O . ILE A 1 93 ? -10.936 36.117 21.282 1.00 11.32 93 ILE A O 1
ATOM 768 N N . GLU A 1 94 ? -9.662 35.854 23.102 1.00 8.13 94 GLU A N 1
ATOM 769 C CA . GLU A 1 94 ? -9.553 37.282 23.421 1.00 8.62 94 GLU A CA 1
ATOM 770 C C . GLU A 1 94 ? -8.119 37.708 23.257 1.00 7.92 94 GLU A C 1
ATOM 771 O O . GLU A 1 94 ? -7.177 37.209 23.880 1.00 7.78 94 GLU A O 1
ATOM 777 N N . SER A 1 95 ? -7.910 38.741 22.414 1.00 8.30 95 SER A N 1
ATOM 778 C CA . SER A 1 95 ? -6.604 39.383 22.206 1.00 8.38 95 SER A CA 1
ATOM 779 C C . SER A 1 95 ? -5.912 39.685 23.517 1.00 8.05 95 SER A C 1
ATOM 780 O O . SER A 1 95 ? -4.706 39.478 23.657 1.00 8.27 95 SER A O 1
ATOM 783 N N . LEU A 1 96 ? -6.625 40.278 24.466 1.00 8.55 96 LEU A N 1
ATOM 784 C CA . LEU A 1 96 ? -5.987 40.697 25.711 1.00 8.92 96 LEU A CA 1
ATOM 785 C C . LEU A 1 96 ? -5.420 39.520 26.476 1.00 7.54 96 LEU A C 1
ATOM 786 O O . LEU A 1 96 ? -4.380 39.677 27.119 1.00 8.07 96 LEU A O 1
ATOM 791 N N . VAL A 1 97 ? -6.056 38.359 26.414 1.00 7.58 97 VAL A N 1
ATOM 792 C CA . VAL A 1 97 ? -5.573 37.137 27.069 1.00 7.38 97 VAL A CA 1
ATOM 793 C C . VAL A 1 97 ? -4.304 36.632 26.386 1.00 6.93 97 VAL A C 1
ATOM 794 O O . VAL A 1 97 ? -3.323 36.242 27.021 1.00 7.01 97 VAL A O 1
ATOM 798 N N . MET A 1 98 ? -4.318 36.687 25.041 1.00 7.05 98 MET A N 1
ATOM 799 C CA . MET A 1 98 ? -3.134 36.322 24.266 1.00 6.62 98 MET A CA 1
ATOM 800 C C . MET A 1 98 ? -1.954 37.236 24.640 1.00 6.61 98 MET A C 1
ATOM 801 O O . MET A 1 98 ? -0.825 36.776 24.855 1.00 6.87 98 MET A O 1
ATOM 806 N N . SER A 1 99 ? -2.178 38.541 24.701 1.00 6.69 99 SER A N 1
ATOM 807 C CA . SER A 1 99 ? -1.151 39.470 25.071 1.00 7.03 99 SER A CA 1
ATOM 808 C C . SER A 1 99 ? -0.681 39.272 26.502 1.00 6.95 99 SER A C 1
ATOM 809 O O . SER A 1 99 ? 0.531 39.322 26.776 1.00 7.57 99 SER A O 1
ATOM 812 N N . ALA A 1 100 ? -1.612 39.034 27.429 1.00 7.42 100 ALA A N 1
ATOM 813 C CA . ALA A 1 100 ? -1.221 38.810 28.832 1.00 7.44 100 ALA A CA 1
ATOM 814 C C . ALA A 1 100 ? -0.300 37.600 28.930 1.00 7.03 100 ALA A C 1
ATOM 815 O O . ALA A 1 100 ? 0.650 37.610 29.718 1.00 7.54 100 ALA A O 1
ATOM 817 N N . GLY A 1 101 ? -0.546 36.557 28.150 1.00 6.98 101 GLY A N 1
ATOM 818 C CA . GLY A 1 101 ? 0.313 35.381 28.224 1.00 7.11 101 GLY A CA 1
ATOM 819 C C . GLY A 1 101 ? 1.698 35.651 27.721 1.00 6.56 101 GLY A C 1
ATOM 820 O O . GLY A 1 101 ? 2.684 35.091 28.217 1.00 7.53 101 GLY A O 1
ATOM 821 N N . LEU A 1 102 ? 1.832 36.530 26.726 1.00 6.89 102 LEU A N 1
ATOM 822 C CA . LEU A 1 102 ? 3.152 36.917 26.234 1.00 7.24 102 LEU A CA 1
ATOM 823 C C . LEU A 1 102 ? 3.880 37.715 27.317 1.00 7.66 102 LEU A C 1
ATOM 824 O O . LEU A 1 102 ? 5.058 37.464 27.606 1.00 9.23 102 LEU A O 1
ATOM 829 N N . ARG A 1 103 ? 3.187 38.673 27.942 1.00 7.67 103 ARG A N 1
ATOM 830 C CA . ARG A 1 103 ? 3.782 39.422 29.044 1.00 8.92 103 ARG A CA 1
ATOM 831 C C . ARG A 1 103 ? 4.240 38.487 30.147 1.00 8.66 103 ARG A C 1
ATOM 832 O O . ARG A 1 103 ? 5.301 38.685 30.755 1.00 10.31 103 ARG A O 1
ATOM 840 N N . ALA A 1 104 ? 3.434 37.477 30.449 1.00 8.25 104 ALA A N 1
ATOM 841 C CA . ALA A 1 104 ? 3.779 36.572 31.540 1.00 8.50 104 ALA A CA 1
ATOM 842 C C . ALA A 1 104 ? 5.077 35.820 31.267 1.00 9.03 104 ALA A C 1
ATOM 843 O O . ALA A 1 104 ? 5.871 35.627 32.170 1.00 10.89 104 ALA A O 1
ATOM 845 N N . LEU A 1 105 ? 5.292 35.408 29.994 1.00 9.61 105 LEU A N 1
ATOM 846 C CA . LEU A 1 105 ? 6.557 34.787 29.666 1.00 11.18 105 LEU A CA 1
ATOM 847 C C . LEU A 1 105 ? 7.723 35.737 29.720 1.00 14.31 105 LEU A C 1
ATOM 848 O O . LEU A 1 105 ? 8.835 35.320 30.158 1.00 15.82 105 LEU A O 1
ATOM 853 N N . GLU A 1 106 ? 7.482 36.988 29.374 1.00 14.37 106 GLU A N 1
ATOM 854 C CA . GLU A 1 106 ? 8.553 37.989 29.497 1.00 15.44 106 GLU A CA 1
ATOM 855 C C . GLU A 1 106 ? 8.914 38.223 30.948 1.00 15.21 106 GLU A C 1
ATOM 856 O O . GLU A 1 106 ? 9.984 38.815 31.227 1.00 19.21 106 GLU A O 1
ATOM 862 N N . GLN A 1 107 ? 8.169 37.768 31.983 1.00 16.53 107 GLN A N 1
ATOM 863 C CA . GLN A 1 107 ? 8.610 37.882 33.383 1.00 17.65 107 GLN A CA 1
ATOM 864 C C . GLN A 1 107 ? 9.842 37.023 33.661 1.00 18.11 107 GLN A C 1
ATOM 865 O O . GLN A 1 107 ? 10.562 37.277 34.604 1.00 19.81 107 GLN A O 1
ATOM 871 N N . GLN A 1 108 ? 9.978 35.970 32.855 1.00 15.94 108 GLN A N 1
ATOM 872 C CA . GLN A 1 108 ? 11.042 35.002 33.115 1.00 17.97 108 GLN A CA 1
ATOM 873 C C . GLN A 1 108 ? 12.024 34.781 31.989 1.00 13.46 108 GLN A C 1
ATOM 874 O O . GLN A 1 108 ? 13.161 34.429 32.209 1.00 17.04 108 GLN A O 1
ATOM 880 N N . ALA A 1 109 ? 11.606 34.986 30.757 1.00 12.21 109 ALA A N 1
ATOM 881 C CA . ALA A 1 109 ? 12.385 34.737 29.583 1.00 10.32 109 ALA A CA 1
ATOM 882 C C . ALA A 1 109 ? 12.926 35.980 28.944 1.00 10.69 109 ALA A C 1
ATOM 883 O O . ALA A 1 109 ? 12.214 36.998 28.881 1.00 15.99 109 ALA A O 1
ATOM 885 N N . ASP A 1 110 ? 14.148 35.965 28.441 1.00 9.54 110 ASP A N 1
ATOM 886 C CA . ASP A 1 110 ? 14.649 37.098 27.670 1.00 10.26 110 ASP A CA 1
ATOM 887 C C . ASP A 1 110 ? 14.676 36.825 26.160 1.00 9.16 110 ASP A C 1
ATOM 888 O O . ASP A 1 110 ? 15.140 37.666 25.403 1.00 10.78 110 ASP A O 1
ATOM 893 N N . TRP A 1 111 ? 14.076 35.700 25.755 1.00 9.00 111 TRP A N 1
ATOM 894 C CA . TRP A 1 111 ? 14.016 35.348 24.338 1.00 8.41 111 TRP A CA 1
ATOM 895 C C . TR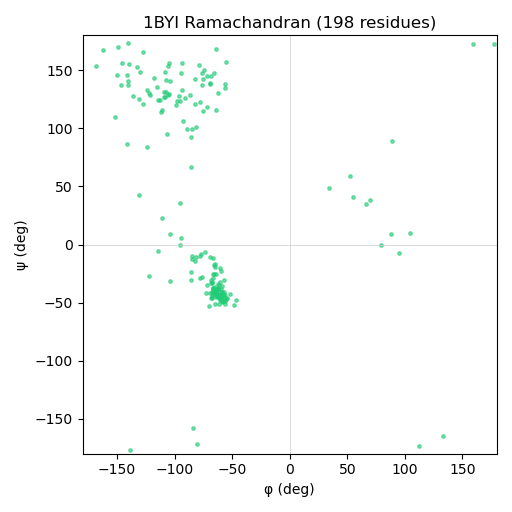P A 1 111 ? 12.762 34.516 24.178 1.00 7.92 111 TRP A C 1
ATOM 896 O O . TRP A 1 111 ? 12.686 33.388 24.688 1.00 8.41 111 TRP A O 1
ATOM 907 N N . VAL A 1 112 ? 11.744 35.074 23.512 1.00 7.91 112 VAL A N 1
ATOM 908 C CA . VAL A 1 112 ? 10.445 34.439 23.379 1.00 7.79 112 VAL A CA 1
ATOM 909 C C . VAL A 1 112 ? 10.113 34.253 21.900 1.00 7.70 112 VAL A C 1
ATOM 910 O O . VAL A 1 112 ? 10.174 35.207 21.100 1.00 9.08 112 VAL A O 1
ATOM 914 N N . LEU A 1 113 ? 9.743 33.022 21.561 1.00 7.38 113 LEU A N 1
ATOM 915 C CA . LEU A 1 113 ? 9.307 32.673 20.229 1.00 7.59 113 LEU A CA 1
ATOM 916 C C . LEU A 1 113 ? 7.792 32.403 20.289 1.00 7.00 113 LEU A C 1
ATOM 917 O O . LEU A 1 113 ? 7.380 31.564 21.080 1.00 8.31 113 LEU A O 1
ATOM 922 N N . VAL A 1 114 ? 7.042 33.074 19.438 1.00 6.66 114 VAL A N 1
ATOM 923 C CA . VAL A 1 114 ? 5.596 32.946 19.374 1.00 6.80 114 VAL A CA 1
ATOM 924 C C . VAL A 1 114 ? 5.215 32.221 18.091 1.00 6.89 114 VAL A C 1
ATOM 925 O O . VAL A 1 114 ? 5.685 32.633 17.008 1.00 8.22 114 VAL A O 1
ATOM 929 N N . GLU A 1 115 ? 4.375 31.229 18.176 1.00 7.27 115 GLU A N 1
ATOM 930 C CA . GLU A 1 115 ? 3.791 30.521 17.015 1.00 8.48 115 GLU A CA 1
ATOM 931 C C . GLU A 1 115 ? 2.275 30.703 17.020 1.00 8.96 115 GLU A C 1
ATOM 932 O O . GLU A 1 115 ? 1.646 30.718 18.051 1.00 10.92 115 GLU A O 1
ATOM 938 N N . GLY A 1 116 ? 1.691 30.839 15.813 1.00 9.77 116 GLY A N 1
ATOM 939 C CA . GLY A 1 116 ? 0.267 30.910 15.614 1.00 9.74 116 GLY A CA 1
ATOM 940 C C . GLY A 1 116 ? -0.447 29.576 15.535 1.00 9.97 116 GLY A C 1
ATOM 941 O O . GLY A 1 116 ? 0.026 28.600 16.144 1.00 15.64 116 GLY A O 1
ATOM 942 N N . ALA A 1 117 ? -1.604 29.551 14.926 1.00 10.59 117 ALA A N 1
ATOM 943 C CA . ALA A 1 117 ? -2.499 28.413 14.838 1.00 10.61 117 ALA A CA 1
ATOM 944 C C . ALA A 1 117 ? -2.980 28.128 13.427 1.00 13.29 117 ALA A C 1
ATOM 945 O O . ALA A 1 117 ? -4.088 27.657 13.171 1.00 23.47 117 ALA A O 1
ATOM 947 N N . GLY A 1 118 ? -2.104 28.193 12.462 1.00 13.55 118 GLY A N 1
ATOM 948 C CA . GLY A 1 118 ? -2.303 28.182 11.046 1.00 11.18 118 GLY A CA 1
ATOM 949 C C . GLY A 1 118 ? -1.483 29.280 10.476 1.00 9.74 118 GLY A C 1
ATOM 950 O O . GLY A 1 118 ? -0.551 29.796 11.119 1.00 12.62 118 GLY A O 1
ATOM 951 N N . GLY A 1 119 ? -1.726 29.674 9.248 1.00 9.98 119 GLY A N 1
ATOM 952 C CA . GLY A 1 119 ? -0.946 30.686 8.580 1.00 9.90 119 GLY A CA 1
ATOM 953 C C . GLY A 1 119 ? -1.333 32.113 8.971 1.00 9.03 119 GLY A C 1
ATOM 954 O O . GLY A 1 119 ? -2.151 32.362 9.874 1.00 9.52 119 GLY A O 1
ATOM 955 N N . TRP A 1 120 ? -0.745 33.048 8.227 1.00 8.42 120 TRP A N 1
ATOM 956 C CA . TRP A 1 120 ? -0.834 34.459 8.573 1.00 8.46 120 TRP A CA 1
ATOM 957 C C . TRP A 1 120 ? -2.228 34.951 8.887 1.00 7.99 120 TRP A C 1
ATOM 958 O O . TRP A 1 120 ? -2.496 35.556 9.938 1.00 10.03 120 TRP A O 1
ATOM 969 N N . PHE A 1 121 ? -3.184 34.682 7.989 1.00 7.61 121 PHE A N 1
ATOM 970 C CA . PHE A 1 121 ? -4.572 35.173 8.096 1.00 8.42 121 PHE A CA 1
ATOM 971 C C . PHE A 1 121 ? -5.502 34.188 8.729 1.00 9.80 121 PHE A C 1
ATOM 972 O O . PHE A 1 121 ? -6.751 34.431 8.631 1.00 14.39 121 PHE A O 1
ATOM 980 N N . THR A 1 122 ? -5.099 33.409 9.689 1.00 11.27 122 THR A N 1
ATOM 981 C CA . THR A 1 122 ? -5.895 32.489 10.458 1.00 9.97 122 THR A CA 1
ATOM 982 C C . THR A 1 122 ? -6.941 33.199 11.283 1.00 8.71 122 THR A C 1
ATOM 983 O O . THR A 1 122 ? -6.559 33.962 12.177 1.00 10.54 122 THR A O 1
ATOM 987 N N . PRO A 1 123 ? -8.260 32.979 11.006 1.00 7.74 123 PRO A N 1
ATOM 988 C CA . PRO A 1 123 ? -9.271 33.638 11.848 1.00 7.32 123 PRO A CA 1
ATOM 989 C C . PRO A 1 123 ? -9.286 33.066 13.271 1.00 7.16 123 PRO A C 1
ATOM 990 O O . PRO A 1 123 ? -9.280 31.854 13.478 1.00 7.88 123 PRO A O 1
ATOM 994 N N . LEU A 1 124 ? -9.426 34.000 14.217 1.00 7.53 124 LEU A N 1
ATOM 995 C CA . LEU A 1 124 ? -9.649 33.680 15.636 1.00 7.30 124 LEU A CA 1
ATOM 996 C C . LEU A 1 124 ? -11.083 33.890 16.072 1.00 7.10 124 LEU A C 1
ATOM 997 O O . LEU A 1 124 ? -11.557 33.209 16.953 1.00 8.19 124 LEU A O 1
ATOM 1002 N N . SER A 1 125 ? -11.757 34.874 15.445 1.00 7.62 125 SER A N 1
ATOM 1003 C CA . SER A 1 125 ? -13.159 35.049 15.519 1.00 7.29 125 SER A CA 1
ATOM 1004 C C . SER A 1 125 ? -13.658 35.421 14.109 1.00 7.07 125 SER A C 1
ATOM 1005 O O . SER A 1 125 ? -12.812 35.538 13.204 1.00 7.99 125 SER A O 1
ATOM 1008 N N . ASP A 1 126 ? -14.910 35.692 13.951 1.00 7.02 126 ASP A N 1
ATOM 1009 C CA . ASP A 1 126 ? -15.413 36.126 12.643 1.00 7.46 126 ASP A CA 1
ATOM 1010 C C . ASP A 1 126 ? -14.927 37.518 12.275 1.00 7.52 126 ASP A C 1
ATOM 1011 O O . ASP A 1 126 ? -15.129 37.914 11.130 1.00 8.93 126 ASP A O 1
ATOM 1016 N N . THR A 1 127 ? -14.329 38.289 13.152 1.00 6.96 127 THR A N 1
ATOM 1017 C CA . THR A 1 127 ? -13.837 39.616 12.905 1.00 6.56 127 THR A CA 1
ATOM 1018 C C . THR A 1 127 ? -12.380 39.847 13.278 1.00 7.03 127 THR A C 1
ATOM 1019 O O . THR A 1 127 ? -11.901 41.009 13.167 1.00 9.45 127 THR A O 1
ATOM 1023 N N A PHE A 1 128 ? -11.618 38.856 13.682 0.61 6.89 128 PHE A N 1
ATOM 1024 N N B PHE A 1 128 ? -11.628 38.842 13.701 0.39 9.31 128 PHE A N 1
ATOM 1025 C CA A PHE A 1 128 ? -10.256 39.073 14.160 0.61 7.43 128 PHE A CA 1
ATOM 1026 C CA B PHE A 1 128 ? -10.313 38.913 14.349 0.39 9.28 128 PHE A CA 1
ATOM 1027 C C A PHE A 1 128 ? -9.432 37.910 13.678 0.61 7.13 128 PHE A C 1
ATOM 1028 C C B PHE A 1 128 ? -9.367 37.869 13.810 0.39 8.94 128 PHE A C 1
ATOM 1029 O O A PHE A 1 128 ? -9.885 36.751 13.792 0.61 8.51 128 PHE A O 1
ATOM 1030 O O B PHE A 1 128 ? -9.652 36.665 13.995 0.39 8.79 128 PHE A O 1
ATOM 1045 N N . THR A 1 129 ? -8.251 38.202 13.157 1.00 8.07 129 THR A N 1
ATOM 1046 C CA . THR A 1 129 ? -7.328 37.197 12.684 1.00 8.40 129 THR A CA 1
ATOM 1047 C C . THR A 1 129 ? -6.044 37.233 13.492 1.00 7.73 129 THR A C 1
ATOM 1048 O O . THR A 1 129 ? -5.730 38.229 14.158 1.00 8.54 129 THR A O 1
ATOM 1052 N N A PHE A 1 130 ? -5.288 36.147 13.357 0.63 8.24 130 PHE A N 1
ATOM 1053 N N B PHE A 1 130 ? -5.235 36.181 13.370 0.37 8.25 130 PHE A N 1
ATOM 1054 C CA A PHE A 1 130 ? -4.023 36.118 14.065 0.63 8.94 130 PHE A CA 1
ATOM 1055 C CA B PHE A 1 130 ? -3.929 36.182 13.987 0.37 8.14 130 PHE A CA 1
ATOM 1056 C C A PHE A 1 130 ? -3.130 37.231 13.577 0.63 7.63 130 PHE A C 1
ATOM 1057 C C B PHE A 1 130 ? -3.111 37.406 13.617 0.37 9.25 130 PHE A C 1
ATOM 1058 O O A PHE A 1 130 ? -2.353 37.834 14.349 0.63 7.83 130 PHE A O 1
ATOM 1059 O O B PHE A 1 130 ? -2.453 38.061 14.430 0.37 10.13 130 PHE A O 1
ATOM 1074 N N . ALA A 1 131 ? -3.185 37.654 12.292 1.00 8.09 131 ALA A N 1
ATOM 1075 C CA . ALA A 1 131 ? -2.427 38.790 11.781 1.00 8.41 131 ALA A CA 1
ATOM 1076 C C . ALA A 1 131 ? -2.742 40.074 12.517 1.00 7.67 131 ALA A C 1
ATOM 1077 O O . ALA A 1 131 ? -1.857 40.913 12.761 1.00 8.09 131 ALA A O 1
ATOM 1079 N N . ASP A 1 132 ? -4.004 40.282 12.886 1.00 7.80 132 ASP A N 1
ATOM 1080 C CA . ASP A 1 132 ? -4.376 41.442 13.668 1.00 7.84 132 ASP A CA 1
ATOM 1081 C C . ASP A 1 132 ? -3.620 41.523 14.964 1.00 7.57 132 ASP A C 1
ATOM 1082 O O . ASP A 1 132 ? -3.130 42.586 15.376 1.00 8.50 132 ASP A O 1
ATOM 1087 N N . TRP A 1 133 ? -3.520 40.395 15.668 1.00 7.45 133 TRP A N 1
ATOM 1088 C CA . TRP A 1 133 ? -2.844 40.350 16.962 1.00 7.38 133 TRP A CA 1
ATOM 1089 C C . TRP A 1 133 ? -1.333 40.572 16.797 1.00 6.87 133 TRP A C 1
ATOM 1090 O O . TRP A 1 133 ? -0.743 41.337 17.566 1.00 7.39 133 TRP A O 1
ATOM 1101 N N . VAL A 1 134 ? -0.707 39.907 15.846 1.00 6.98 134 VAL A N 1
ATOM 1102 C CA . VAL A 1 134 ? 0.717 40.085 15.625 1.00 7.14 134 VAL A CA 1
ATOM 1103 C C . VAL A 1 134 ? 1.028 41.530 15.317 1.00 7.30 134 VAL A C 1
ATOM 1104 O O . VAL A 1 134 ? 2.029 42.094 15.754 1.00 7.80 134 VAL A O 1
ATOM 1108 N N . THR A 1 135 ? 0.157 42.149 14.498 1.00 7.76 135 THR A N 1
ATOM 1109 C CA . THR A 1 135 ? 0.329 43.543 14.135 1.00 8.21 135 THR A CA 1
ATOM 1110 C C . THR A 1 135 ? 0.218 44.457 15.358 1.00 8.76 135 THR A C 1
ATOM 1111 O O . THR A 1 135 ? 1.055 45.356 15.562 1.00 10.13 135 THR A O 1
ATOM 1115 N N . GLN A 1 136 ? -0.788 44.209 16.202 1.00 8.85 136 GLN A N 1
ATOM 1116 C CA . GLN A 1 136 ? -0.927 44.967 17.442 1.00 9.72 136 GLN A CA 1
ATOM 1117 C C . GLN A 1 136 ? 0.319 44.872 18.301 1.00 9.37 136 GLN A C 1
ATOM 1118 O O . GLN A 1 136 ? 0.810 45.849 18.904 1.00 10.94 136 GLN A O 1
ATOM 1124 N N . GLU A 1 137 ? 0.895 43.664 18.417 1.00 8.23 137 GLU A N 1
ATOM 1125 C CA . GLU A 1 137 ? 2.071 43.414 19.234 1.00 8.40 137 GLU A CA 1
ATOM 1126 C C . GLU A 1 137 ? 3.368 43.858 18.594 1.00 8.31 137 GLU A C 1
ATOM 1127 O O . GLU A 1 137 ? 4.417 43.839 19.240 1.00 10.03 137 GLU A O 1
ATOM 1133 N N . GLN A 1 138 ? 3.314 44.222 17.291 1.00 8.19 138 GLN A N 1
ATOM 1134 C CA . GLN A 1 138 ? 4.470 44.710 16.558 1.00 8.63 138 GLN A CA 1
ATOM 1135 C C . GLN A 1 138 ? 5.631 43.696 16.636 1.00 8.84 138 GLN A C 1
ATOM 1136 O O . GLN A 1 138 ? 6.778 44.062 16.771 1.00 11.42 138 GLN A O 1
ATOM 1142 N N . LEU A 1 139 ? 5.303 42.404 16.525 1.00 7.85 139 LEU A N 1
ATOM 1143 C CA . LEU A 1 139 ? 6.323 41.392 16.602 1.00 7.84 139 LEU A CA 1
ATOM 1144 C C . LEU A 1 139 ? 7.132 41.339 15.281 1.00 7.74 139 LEU A C 1
ATOM 1145 O O . LEU A 1 139 ? 6.517 41.335 14.224 1.00 9.54 139 LEU A O 1
ATOM 1150 N N . PRO A 1 140 ? 8.431 41.216 15.360 1.00 7.70 140 PRO A N 1
ATOM 1151 C CA . PRO A 1 140 ? 9.210 40.862 14.158 1.00 8.02 140 PRO A CA 1
ATOM 1152 C C . PRO A 1 140 ? 8.876 39.433 13.770 1.00 7.10 140 PRO A C 1
ATOM 1153 O O . PRO A 1 140 ? 8.656 38.592 14.643 1.00 8.54 140 PRO A O 1
ATOM 1157 N N . VAL A 1 141 ? 8.860 39.162 12.471 1.00 6.95 141 VAL A N 1
ATOM 1158 C CA . VAL A 1 141 ? 8.365 37.897 11.968 1.00 6.65 141 VAL A CA 1
ATOM 1159 C C . VAL A 1 141 ? 9.486 37.103 11.295 1.00 6.58 141 VAL A C 1
ATOM 1160 O O . VAL A 1 141 ? 10.256 37.637 10.505 1.00 7.65 141 VAL A O 1
ATOM 1164 N N . ILE A 1 142 ? 9.553 35.814 11.599 1.00 6.78 142 ILE A N 1
ATOM 1165 C CA . ILE A 1 142 ? 10.425 34.855 10.929 1.00 6.61 142 ILE A CA 1
ATOM 1166 C C . ILE A 1 142 ? 9.537 33.942 10.079 1.00 6.57 142 ILE A C 1
ATOM 1167 O O . ILE A 1 142 ? 8.566 33.348 10.574 1.00 7.57 142 ILE A O 1
ATOM 1172 N N . LEU A 1 143 ? 9.870 33.835 8.800 1.00 6.47 143 LEU A N 1
ATOM 1173 C CA . LEU A 1 143 ? 9.131 33.008 7.858 1.00 6.79 143 LEU A CA 1
ATOM 1174 C C . LEU A 1 143 ? 9.788 31.645 7.708 1.00 6.88 143 LEU A C 1
ATOM 1175 O O . LEU A 1 143 ? 10.995 31.589 7.368 1.00 8.79 143 LEU A O 1
ATOM 1183 N N . VAL A 1 144 ? 9.022 30.572 7.878 1.00 6.50 144 VAL A N 1
ATOM 1184 C CA . VAL A 1 144 ? 9.507 29.215 7.623 1.00 6.63 144 VAL A CA 1
ATOM 1185 C C . VAL A 1 144 ? 9.026 28.784 6.237 1.00 6.58 144 VAL A C 1
ATOM 1186 O O . VAL A 1 144 ? 7.812 28.795 5.971 1.00 7.18 144 VAL A O 1
ATOM 1190 N N . VAL A 1 145 ? 9.973 28.481 5.358 1.00 6.91 145 VAL A N 1
ATOM 1191 C CA . VAL A 1 145 ? 9.689 28.142 3.973 1.00 6.72 145 VAL A CA 1
ATOM 1192 C C . VAL A 1 145 ? 9.998 26.663 3.789 1.00 7.26 145 VAL A C 1
ATOM 1193 O O . VAL A 1 145 ? 11.152 26.225 3.893 1.00 8.08 145 VAL A O 1
ATOM 1197 N N . GLY A 1 146 ? 8.962 25.874 3.487 1.00 8.48 146 GLY A N 1
ATOM 1198 C CA . GLY A 1 146 ? 9.168 24.478 3.095 1.00 10.38 146 GLY A CA 1
ATOM 1199 C C . GLY A 1 146 ? 9.624 24.418 1.687 1.00 10.28 146 GLY A C 1
ATOM 1200 O O . GLY A 1 146 ? 8.910 24.956 0.799 1.00 11.67 146 GLY A O 1
ATOM 1201 N N . VAL A 1 147 ? 10.794 23.819 1.401 1.00 10.59 147 VAL A N 1
ATOM 1202 C CA . VAL A 1 147 ? 11.321 23.819 0.066 1.00 11.48 147 VAL A CA 1
ATOM 1203 C C . VAL A 1 147 ? 10.610 22.701 -0.696 1.00 13.27 147 VAL A C 1
ATOM 1204 O O . VAL A 1 147 ? 10.921 21.510 -0.608 1.00 16.46 147 VAL A O 1
ATOM 1208 N N . LYS A 1 148 ? 9.648 23.081 -1.485 1.00 14.68 148 LYS A N 1
ATOM 1209 C CA . LYS A 1 148 ? 8.786 22.189 -2.251 1.00 17.45 148 LYS A CA 1
ATOM 1210 C C . LYS A 1 148 ? 8.114 23.024 -3.378 1.00 17.99 148 LYS A C 1
ATOM 1211 O O . LYS A 1 148 ? 8.160 24.251 -3.368 1.00 17.26 148 LYS A O 1
ATOM 1217 N N . LEU A 1 149 ? 7.509 22.339 -4.303 1.00 22.31 149 LEU A N 1
ATOM 1218 C CA . LEU A 1 149 ? 6.799 23.088 -5.361 1.00 23.12 149 LEU A CA 1
ATOM 1219 C C . LEU A 1 149 ? 5.766 24.044 -4.775 1.00 19.66 149 LEU A C 1
ATOM 1220 O O . LEU A 1 149 ? 5.081 23.727 -3.800 1.00 23.03 149 LEU A O 1
ATOM 1225 N N . GLY A 1 150 ? 5.763 25.244 -5.290 1.00 16.01 150 GLY A N 1
ATOM 1226 C CA . GLY A 1 150 ? 4.887 26.307 -4.878 1.00 13.54 150 GLY A CA 1
ATOM 1227 C C . GLY A 1 150 ? 5.498 27.254 -3.843 1.00 11.34 150 GLY A C 1
ATOM 1228 O O . GLY A 1 150 ? 4.880 28.251 -3.507 1.00 11.32 150 GLY A O 1
ATOM 1229 N N . CYS A 1 151 ? 6.685 26.905 -3.347 1.00 10.79 151 CYS A N 1
ATOM 1230 C CA . CYS A 1 151 ? 7.225 27.662 -2.230 1.00 9.84 151 CYS A CA 1
ATOM 1231 C C . CYS A 1 151 ? 7.616 29.103 -2.595 1.00 7.82 151 CYS A C 1
ATOM 1232 O O . CYS A 1 151 ? 7.603 29.962 -1.726 1.00 7.95 151 CYS A O 1
ATOM 1235 N N . ILE A 1 152 ? 8.026 29.343 -3.852 1.00 7.83 152 ILE A N 1
ATOM 1236 C CA . ILE A 1 152 ? 8.432 30.677 -4.207 1.00 7.38 152 ILE A CA 1
ATOM 1237 C C . ILE A 1 152 ? 7.229 31.642 -4.104 1.00 6.85 152 ILE A C 1
ATOM 1238 O O . ILE A 1 152 ? 7.292 32.691 -3.501 1.00 7.35 152 ILE A O 1
ATOM 1243 N N . ASN A 1 153 ? 6.134 31.238 -4.752 1.00 7.21 153 ASN A N 1
ATOM 1244 C CA . ASN A 1 153 ? 4.907 32.027 -4.677 1.00 6.69 153 ASN A CA 1
ATOM 1245 C C . ASN A 1 153 ? 4.462 32.248 -3.237 1.00 6.64 153 ASN A C 1
ATOM 1246 O O . ASN A 1 153 ? 4.187 33.373 -2.828 1.00 6.88 153 ASN A O 1
ATOM 1251 N N . HIS A 1 154 ? 4.361 31.171 -2.460 1.00 6.49 154 HIS A N 1
ATOM 1252 C CA . HIS A 1 154 ? 3.869 31.363 -1.106 1.00 7.08 154 HIS A CA 1
ATOM 1253 C C . HIS A 1 154 ? 4.786 32.217 -0.269 1.00 6.50 154 HIS A C 1
ATOM 1254 O O . HIS A 1 154 ? 4.323 33.009 0.551 1.00 7.09 154 HIS A O 1
ATOM 1261 N N . ALA A 1 155 ? 6.108 32.056 -0.429 1.00 6.72 155 ALA A N 1
ATOM 1262 C CA . ALA A 1 155 ? 7.039 32.893 0.338 1.00 6.70 155 ALA A CA 1
ATOM 1263 C C . ALA A 1 155 ? 6.851 34.363 -0.034 1.00 6.57 155 ALA A C 1
ATOM 1264 O O . ALA A 1 155 ? 6.841 35.212 0.858 1.00 7.27 155 ALA A O 1
ATOM 1266 N N . MET A 1 156 ? 6.743 34.664 -1.323 1.00 6.83 156 MET A N 1
ATOM 1267 C CA . MET A 1 156 ? 6.605 36.050 -1.752 1.00 7.50 156 MET A CA 1
ATOM 1268 C C . MET A 1 156 ? 5.315 36.674 -1.320 1.00 7.27 156 MET A C 1
ATOM 1269 O O . MET A 1 156 ? 5.273 37.832 -0.913 1.00 8.00 156 MET A O 1
ATOM 1280 N N . LEU A 1 157 ? 4.212 35.918 -1.440 1.00 6.75 157 LEU A N 1
ATOM 1281 C CA . LEU A 1 157 ? 2.915 36.446 -0.983 1.00 7.36 157 LEU A CA 1
ATOM 1282 C C . LEU A 1 157 ? 2.992 36.811 0.488 1.00 6.91 157 LEU A C 1
ATOM 1283 O O . LEU A 1 157 ? 2.535 37.857 0.933 1.00 7.73 157 LEU A O 1
ATOM 1288 N N . THR A 1 158 ? 3.526 35.872 1.290 1.00 6.84 158 THR A N 1
ATOM 1289 C CA . THR A 1 158 ? 3.519 36.039 2.744 1.00 6.78 158 THR A CA 1
ATOM 1290 C C . THR A 1 158 ? 4.458 37.208 3.122 1.00 6.79 158 THR A C 1
ATOM 1291 O O . THR A 1 158 ? 4.074 38.063 3.940 1.00 7.36 158 THR A O 1
ATOM 1295 N N . ALA A 1 159 ? 5.634 37.256 2.519 1.00 6.86 159 ALA A N 1
ATOM 1296 C CA . ALA A 1 159 ? 6.548 38.343 2.794 1.00 7.07 159 ALA A CA 1
ATOM 1297 C C . ALA A 1 159 ? 5.945 39.685 2.451 1.00 7.25 159 ALA A C 1
ATOM 1298 O O . ALA A 1 159 ? 6.088 40.669 3.211 1.00 7.90 159 ALA A O 1
ATOM 1300 N N . GLN A 1 160 ? 5.299 39.793 1.290 1.00 7.54 160 GLN A N 1
ATOM 1301 C CA . GLN A 1 160 ? 4.736 41.087 0.885 1.00 7.92 160 GLN A CA 1
ATOM 1302 C C . GLN A 1 160 ? 3.695 41.557 1.891 1.00 7.73 160 GLN A C 1
ATOM 1303 O O . GLN A 1 160 ? 3.647 42.719 2.266 1.00 8.57 160 GLN A O 1
ATOM 1309 N N . VAL A 1 161 ? 2.796 40.635 2.273 1.00 7.61 161 VAL A N 1
ATOM 1310 C CA . VAL A 1 161 ? 1.711 41.028 3.182 1.00 7.62 161 VAL A CA 1
ATOM 1311 C C . VAL A 1 161 ? 2.262 41.413 4.563 1.00 7.76 161 VAL A C 1
ATOM 1312 O O . VAL A 1 161 ? 1.823 42.402 5.142 1.00 8.75 161 VAL A O 1
ATOM 1316 N N . ILE A 1 162 ? 3.260 40.712 5.061 1.00 7.59 162 ILE A N 1
ATOM 1317 C CA . ILE A 1 162 ? 3.879 41.099 6.354 1.00 8.23 162 ILE A CA 1
ATOM 1318 C C . ILE A 1 162 ? 4.471 42.499 6.253 1.00 8.40 162 ILE A C 1
ATOM 1319 O O . ILE A 1 162 ? 4.257 43.338 7.139 1.00 9.19 162 ILE A O 1
ATOM 1324 N N . GLN A 1 163 ? 5.223 42.761 5.192 1.00 8.96 163 GLN A N 1
ATOM 1325 C CA . GLN A 1 163 ? 5.815 44.101 5.069 1.00 9.70 163 GLN A CA 1
ATOM 1326 C C . GLN A 1 163 ? 4.752 45.146 4.952 1.00 9.81 163 GLN A C 1
ATOM 1327 O O . GLN A 1 163 ? 4.893 46.240 5.513 1.00 11.16 163 GLN A O 1
ATOM 1333 N N . HIS A 1 164 ? 3.652 44.890 4.224 1.00 10.26 164 HIS A N 1
ATOM 1334 C CA . HIS A 1 164 ? 2.560 45.850 4.075 1.00 11.44 164 HIS A CA 1
ATOM 1335 C C . HIS A 1 164 ? 1.843 46.178 5.375 1.00 11.88 164 HIS A C 1
ATOM 1336 O O . HIS A 1 164 ? 1.288 47.265 5.531 1.00 14.89 164 HIS A O 1
ATOM 1348 N N . ALA A 1 165 ? 1.898 45.241 6.317 1.00 10.22 165 ALA A N 1
ATOM 1349 C CA . ALA A 1 165 ? 1.380 45.469 7.650 1.00 10.95 165 ALA A CA 1
ATOM 1350 C C . ALA A 1 165 ? 2.277 46.385 8.463 1.00 11.02 165 ALA A C 1
ATOM 1351 O O . ALA A 1 165 ? 1.922 46.708 9.589 1.00 13.06 165 ALA A O 1
ATOM 1353 N N . GLY A 1 166 ? 3.443 46.755 7.960 1.00 10.35 166 GLY A N 1
ATOM 1354 C CA . GLY A 1 166 ? 4.341 47.618 8.722 1.00 12.11 166 GLY A CA 1
ATOM 1355 C C . GLY A 1 166 ? 5.275 46.867 9.625 1.00 10.89 166 GLY A C 1
ATOM 1356 O O . GLY A 1 166 ? 5.982 47.480 10.432 1.00 14.21 166 GLY A O 1
ATOM 1357 N N . LEU A 1 167 ? 5.332 45.542 9.518 1.00 9.69 167 LEU A N 1
ATOM 1358 C CA . LEU A 1 167 ? 6.099 44.691 10.355 1.00 9.42 167 LEU A CA 1
ATOM 1359 C C . LEU A 1 167 ? 7.467 44.413 9.741 1.00 8.92 167 LEU A C 1
ATOM 1360 O O . LEU A 1 167 ? 7.637 44.467 8.526 1.00 11.20 167 LEU A O 1
ATOM 1365 N N . THR A 1 168 ? 8.425 44.062 10.599 1.00 9.19 168 THR A N 1
ATOM 1366 C CA . THR A 1 168 ? 9.760 43.652 10.147 1.00 9.02 168 THR A CA 1
ATOM 1367 C C . THR A 1 168 ? 9.750 42.160 9.838 1.00 8.09 168 THR A C 1
ATOM 1368 O O . THR A 1 168 ? 9.350 41.365 10.670 1.00 8.82 168 THR A O 1
ATOM 1372 N N . LEU A 1 169 ? 10.226 41.831 8.634 1.00 9.12 169 LEU A N 1
ATOM 1373 C CA . LEU A 1 169 ? 10.515 40.450 8.280 1.00 8.47 169 LEU A CA 1
ATOM 1374 C C . LEU A 1 169 ? 11.959 40.225 8.704 1.00 8.41 169 LEU A C 1
ATOM 1375 O O . LEU A 1 169 ? 12.870 40.699 8.074 1.00 9.83 169 LEU A O 1
ATOM 1380 N N . ALA A 1 170 ? 12.096 39.592 9.877 1.00 7.96 170 ALA A N 1
ATOM 1381 C CA . ALA A 1 170 ? 13.372 39.496 10.537 1.00 8.43 170 ALA A CA 1
ATOM 1382 C C . ALA A 1 170 ? 14.318 38.469 9.933 1.00 7.73 170 ALA A C 1
ATOM 1383 O O . ALA A 1 170 ? 15.539 38.598 10.034 1.00 9.21 170 ALA A O 1
ATOM 1385 N N . GLY A 1 171 ? 13.765 37.418 9.304 1.00 7.34 171 GLY A N 1
ATOM 1386 C CA . GLY A 1 171 ? 14.587 36.340 8.784 1.00 7.49 171 GLY A CA 1
ATOM 1387 C C . GLY A 1 171 ? 13.698 35.278 8.193 1.00 6.66 171 GLY A C 1
ATOM 1388 O O . GLY A 1 171 ? 12.454 35.323 8.359 1.00 7.31 171 GLY A O 1
ATOM 1389 N N . TRP A 1 172 ? 14.320 34.308 7.551 1.00 6.82 172 TRP A N 1
ATOM 1390 C CA . TRP A 1 172 ? 13.581 33.136 7.094 1.00 6.69 172 TRP A CA 1
ATOM 1391 C C . TRP A 1 172 ? 14.434 31.891 7.345 1.00 6.43 172 TRP A C 1
ATOM 1392 O O . TRP A 1 172 ? 15.659 31.952 7.418 1.00 7.07 172 TRP A O 1
ATOM 1403 N N . VAL A 1 173 ? 13.739 30.765 7.478 1.00 6.61 173 VAL A N 1
ATOM 1404 C CA . VAL A 1 173 ? 14.349 29.453 7.684 1.00 6.48 173 VAL A CA 1
ATOM 1405 C C . VAL A 1 173 ? 13.881 28.551 6.547 1.00 6.64 173 VAL A C 1
ATOM 1406 O O . VAL A 1 173 ? 12.695 28.479 6.282 1.00 7.53 173 VAL A O 1
ATOM 1410 N N . ALA A 1 174 ? 14.818 27.872 5.914 1.00 6.83 174 ALA A N 1
ATOM 1411 C CA . ALA A 1 174 ? 14.467 26.879 4.889 1.00 7.85 174 ALA A CA 1
ATOM 1412 C C . ALA A 1 174 ? 14.333 25.538 5.579 1.00 7.89 174 ALA A C 1
ATOM 1413 O O . ALA A 1 174 ? 15.242 25.088 6.271 1.00 10.32 174 ALA A O 1
ATOM 1415 N N . ASN A 1 175 ? 13.202 24.882 5.392 0.71 5.60 175 ASN A N 1
ATOM 1416 C CA . ASN A 1 175 ? 12.989 23.546 5.906 1.00 7.85 175 ASN A CA 1
ATOM 1417 C C . ASN A 1 175 ? 12.879 22.555 4.771 1.00 7.87 175 ASN A C 1
ATOM 1418 O O . ASN A 1 175 ? 12.054 22.719 3.860 1.00 9.56 175 ASN A O 1
ATOM 1427 N N . ASP A 1 176 ? 13.714 21.545 4.820 1.00 7.42 176 ASP A N 1
ATOM 1428 C CA . ASP A 1 176 ? 13.728 20.523 3.760 1.00 7.90 176 ASP A CA 1
ATOM 1429 C C . ASP A 1 176 ? 12.685 19.472 4.085 1.00 8.16 176 ASP A C 1
ATOM 1430 O O . ASP A 1 176 ? 12.927 18.498 4.780 1.00 10.92 176 ASP A O 1
ATOM 1435 N N . VAL A 1 177 ? 11.503 19.675 3.552 1.00 9.81 177 VAL A N 1
ATOM 1436 C CA . VAL A 1 177 ? 10.319 18.884 3.883 1.00 10.40 177 VAL A CA 1
ATOM 1437 C C . VAL A 1 177 ? 10.258 17.577 3.101 1.00 11.04 177 VAL A C 1
ATOM 1438 O O . VAL A 1 177 ? 9.498 16.697 3.505 1.00 15.07 177 VAL A O 1
ATOM 1442 N N . THR A 1 178 ? 11.046 17.413 2.070 1.00 10.03 178 THR A N 1
A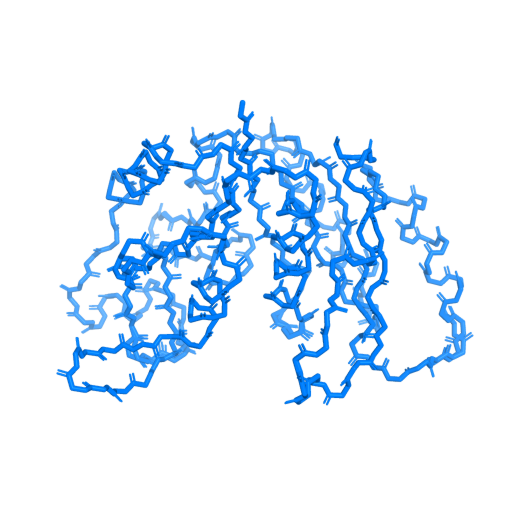TOM 1443 C CA . THR A 1 178 ? 11.160 16.190 1.284 1.00 10.51 178 THR A CA 1
ATOM 1444 C C . THR A 1 178 ? 12.611 15.818 1.216 1.00 8.47 178 THR A C 1
ATOM 1445 O O . THR A 1 178 ? 13.478 16.672 1.402 1.00 8.35 178 THR A O 1
ATOM 1449 N N . PRO A 1 179 ? 12.899 14.588 0.790 1.00 8.84 179 PRO A N 1
ATOM 1450 C CA . PRO A 1 179 ? 14.250 14.268 0.371 1.00 9.28 179 PRO A CA 1
ATOM 1451 C C . PRO A 1 179 ? 14.722 15.218 -0.710 1.00 9.13 179 PRO A C 1
ATOM 1452 O O . PRO A 1 179 ? 13.925 15.800 -1.485 1.00 9.53 179 PRO A O 1
ATOM 1456 N N . PRO A 1 180 ? 16.047 15.346 -0.830 1.00 10.24 180 PRO A N 1
ATOM 1457 C CA . PRO A 1 180 ? 16.641 16.164 -1.870 1.00 10.56 180 PRO A CA 1
ATOM 1458 C C . PRO A 1 180 ? 16.063 15.890 -3.254 1.00 9.93 180 PRO A C 1
ATOM 1459 O O . PRO A 1 180 ? 15.997 14.755 -3.698 1.00 9.99 180 PRO A O 1
ATOM 1463 N N A GLY A 1 181 ? 15.814 16.966 -3.995 0.50 10.10 181 GLY A N 1
ATOM 1464 N N B GLY A 1 181 ? 15.467 16.911 -3.872 0.50 10.19 181 GLY A N 1
ATOM 1465 C CA A GLY A 1 181 ? 15.343 16.990 -5.366 0.50 9.49 181 GLY A CA 1
ATOM 1466 C CA B GLY A 1 181 ? 14.954 16.750 -5.235 0.50 9.50 181 GLY A CA 1
ATOM 1467 C C A GLY A 1 181 ? 16.245 17.731 -6.347 0.50 7.86 181 GLY A C 1
ATOM 1468 C C B GLY A 1 181 ? 15.796 17.517 -6.235 0.50 8.24 181 GLY A C 1
ATOM 1469 O O A GLY A 1 181 ? 17.077 18.567 -5.919 0.50 6.78 181 GLY A O 1
ATOM 1470 O O B GLY A 1 181 ? 16.625 18.350 -5.855 0.50 8.88 181 GLY A O 1
ATOM 1471 N N A LYS A 1 182 ? 16.124 17.479 -7.625 0.47 9.57 182 LYS A N 1
ATOM 1472 N N B LYS A 1 182 ? 15.590 17.297 -7.542 0.53 8.91 182 LYS A N 1
ATOM 1473 C CA A LYS A 1 182 ? 16.869 18.071 -8.741 0.47 12.78 182 LYS A CA 1
ATOM 1474 C CA B LYS A 1 182 ? 16.473 18.059 -8.427 0.53 8.80 182 LYS A CA 1
ATOM 1475 C C A LYS A 1 182 ? 17.201 19.552 -8.668 0.47 11.85 182 LYS A C 1
ATOM 1476 C C B LYS A 1 182 ? 16.232 19.557 -8.333 0.53 8.18 182 LYS A C 1
ATOM 1477 O O A LYS A 1 182 ? 18.292 20.062 -8.942 0.47 12.85 182 LYS A O 1
ATOM 1478 O O B LYS A 1 182 ? 15.192 20.055 -7.904 0.53 8.44 182 LYS A O 1
ATOM 1489 N N A ARG A 1 183 ? 16.188 20.330 -8.300 0.51 10.67 183 ARG A N 1
ATOM 1490 N N B ARG A 1 183 ? 17.307 20.293 -8.665 0.49 6.58 183 ARG A N 1
ATOM 1491 C CA A ARG A 1 183 ? 16.312 21.776 -8.352 0.51 10.29 183 ARG A CA 1
ATOM 1492 C CA B ARG A 1 183 ? 17.325 21.754 -8.705 0.49 7.17 183 ARG A CA 1
ATOM 1493 C C A ARG A 1 183 ? 16.476 22.426 -6.986 0.51 8.02 183 ARG A C 1
ATOM 1494 C C B ARG A 1 183 ? 17.128 22.430 -7.351 0.49 6.80 183 ARG A C 1
ATOM 1495 O O A ARG A 1 183 ? 16.140 23.564 -6.757 0.51 9.18 183 ARG A O 1
ATOM 1496 O O B ARG A 1 183 ? 16.734 23.611 -7.273 0.49 6.68 183 ARG A O 1
ATOM 1511 N N A HIS A 1 184 ? 17.134 21.626 -6.134 0.63 11.98 184 HIS A N 1
ATOM 1512 N N B HIS A 1 184 ? 17.314 21.742 -6.212 0.37 9.70 184 HIS A N 1
ATOM 1513 C CA . HIS A 1 184 ? 17.211 22.232 -4.824 1.00 9.75 184 HIS A CA 1
ATOM 1514 C C . HIS A 1 184 ? 18.040 23.507 -4.742 1.00 9.73 184 HIS A C 1
ATOM 1515 O O . HIS A 1 184 ? 17.599 24.512 -4.170 1.00 10.35 184 HIS A O 1
ATOM 1522 N N . ALA A 1 185 ? 19.243 23.501 -5.302 1.00 9.77 185 ALA A N 1
ATOM 1523 C CA . ALA A 1 185 ? 20.127 24.658 -5.233 1.00 10.47 185 ALA A CA 1
ATOM 1524 C C . ALA A 1 185 ? 19.515 25.879 -5.894 1.00 9.48 185 ALA A C 1
ATOM 1525 O O . ALA A 1 185 ? 19.563 26.980 -5.379 1.00 9.55 185 ALA A O 1
ATOM 1527 N N . GLU A 1 186 ? 18.913 25.656 -7.072 1.00 9.75 186 GLU A N 1
ATOM 1528 C CA . GLU A 1 186 ? 18.323 26.755 -7.823 1.00 9.83 186 GLU A CA 1
ATOM 1529 C C . GLU A 1 186 ? 17.133 27.345 -7.103 1.00 9.28 186 GLU A C 1
ATOM 1530 O O . GLU A 1 186 ? 16.895 28.561 -7.089 1.00 10.03 186 GLU A O 1
ATOM 1536 N N . TYR A 1 187 ? 16.335 26.500 -6.451 1.00 9.08 187 TYR A N 1
ATOM 1537 C CA . TYR A 1 187 ? 15.247 27.007 -5.603 1.00 8.84 187 TYR A CA 1
ATOM 1538 C C . TYR A 1 187 ? 15.790 27.784 -4.439 1.00 8.96 187 TYR A C 1
ATOM 1539 O O . TYR A 1 187 ? 15.254 28.869 -4.110 1.00 8.76 187 TYR A O 1
ATOM 1548 N N . MET A 1 188 ? 16.823 27.307 -3.782 1.00 8.56 188 MET A N 1
ATOM 1549 C CA . MET A 1 188 ? 17.408 28.060 -2.661 1.00 8.42 188 MET A CA 1
ATOM 1550 C C . MET A 1 188 ? 17.936 29.400 -3.133 1.00 8.68 188 MET A C 1
ATOM 1551 O O . MET A 1 188 ? 17.763 30.407 -2.436 1.00 8.69 188 MET A O 1
ATOM 1556 N N . THR A 1 189 ? 18.616 29.447 -4.273 1.00 8.81 189 THR A N 1
ATOM 1557 C CA . THR A 1 189 ? 19.092 30.744 -4.786 1.00 9.20 189 THR A CA 1
ATO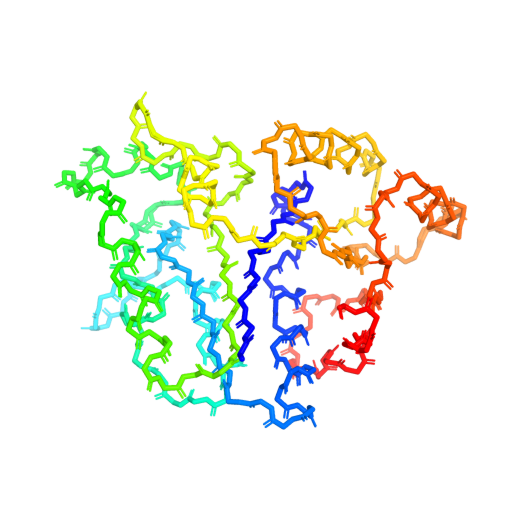M 1558 C C . THR A 1 189 ? 17.960 31.719 -5.020 1.00 8.92 189 THR A C 1
ATOM 1559 O O . THR A 1 189 ? 18.023 32.904 -4.678 1.00 9.12 189 THR A O 1
ATOM 1563 N N . THR A 1 190 ? 16.893 31.1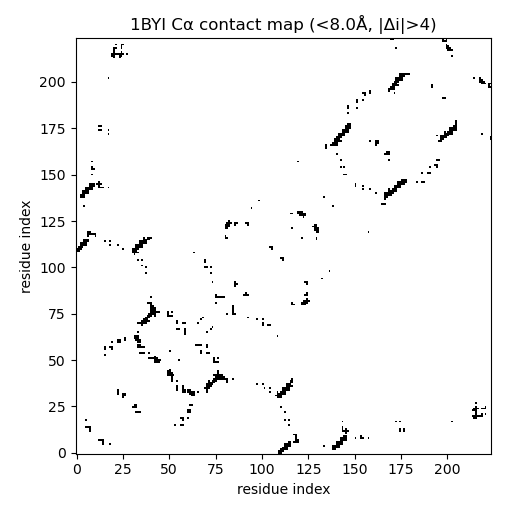95 -5.644 1.00 8.54 190 THR A N 1
ATOM 1564 C CA . THR A 1 190 ? 15.734 32.014 -5.963 1.00 8.85 190 THR A CA 1
ATOM 1565 C C . THR A 1 190 ? 15.082 32.584 -4.692 1.00 8.14 190 THR A C 1
ATOM 1566 O O . THR A 1 190 ? 14.781 33.774 -4.604 1.00 8.80 190 THR A O 1
ATOM 1570 N N . LEU A 1 191 ? 14.804 31.700 -3.723 1.00 7.85 191 LEU A N 1
ATOM 1571 C CA . LEU A 1 191 ? 14.236 32.143 -2.462 1.00 7.30 191 LEU A CA 1
ATOM 1572 C C . LEU A 1 191 ? 15.120 33.170 -1.771 1.00 7.19 191 LEU A C 1
ATOM 1573 O O . LEU A 1 191 ? 14.649 34.141 -1.203 1.00 7.70 191 LEU A O 1
ATOM 1578 N N . THR A 1 192 ? 16.427 32.917 -1.788 1.00 6.93 192 THR A N 1
ATOM 1579 C CA . THR A 1 192 ? 17.366 33.807 -1.143 1.00 7.65 192 THR A CA 1
ATOM 1580 C C . THR A 1 192 ? 17.327 35.202 -1.792 1.00 7.92 192 THR A C 1
ATOM 1581 O O . THR A 1 192 ? 17.351 36.213 -1.095 1.00 8.61 192 THR A O 1
ATOM 1585 N N . ARG A 1 193 ? 17.282 35.250 -3.125 1.00 9.04 193 ARG A N 1
ATOM 1586 C CA . ARG A 1 193 ? 17.219 36.570 -3.788 1.00 9.50 193 ARG A CA 1
ATOM 1587 C C . ARG A 1 193 ? 15.951 37.299 -3.452 1.00 9.99 193 ARG A C 1
ATOM 1588 O O . ARG A 1 193 ? 15.948 38.535 -3.216 1.00 11.31 193 ARG A O 1
ATOM 1596 N N . MET A 1 194 ? 14.832 36.577 -3.474 1.00 9.05 194 MET A N 1
ATOM 1597 C CA . MET A 1 194 ? 13.505 37.199 -3.474 1.00 9.65 194 MET A CA 1
ATOM 1598 C C . MET A 1 194 ? 12.988 37.519 -2.110 1.00 9.29 194 MET A C 1
ATOM 1599 O O . MET A 1 194 ? 12.189 38.463 -1.974 1.00 12.36 194 MET A O 1
ATOM 1608 N N . ILE A 1 195 ? 13.332 36.781 -1.051 1.00 7.44 195 ILE A N 1
ATOM 1609 C CA . ILE A 1 195 ? 12.793 37.033 0.277 1.00 7.36 195 ILE A CA 1
ATOM 1610 C C . ILE A 1 195 ? 13.608 38.174 0.922 1.00 7.25 195 ILE A C 1
ATOM 1611 O O . ILE A 1 195 ? 14.808 38.027 1.091 1.00 7.55 195 ILE A O 1
ATOM 1616 N N . PRO A 1 196 ? 12.957 39.295 1.292 1.00 7.67 196 PRO A N 1
ATOM 1617 C CA . PRO A 1 196 ? 13.707 40.449 1.791 1.00 8.11 196 PRO A CA 1
ATOM 1618 C C . PRO A 1 196 ? 13.969 40.325 3.286 1.00 8.01 196 PRO A C 1
ATOM 1619 O O . PRO A 1 196 ? 13.465 41.104 4.139 1.00 9.69 196 PRO A O 1
ATOM 1623 N N . ALA A 1 197 ? 14.781 39.328 3.620 1.00 7.42 197 ALA A N 1
ATOM 1624 C CA . ALA A 1 197 ? 15.149 39.036 5.001 1.00 7.38 197 ALA A CA 1
ATOM 1625 C C . ALA A 1 197 ? 16.297 38.032 4.954 1.00 7.02 197 ALA A C 1
ATOM 1626 O O . ALA A 1 197 ? 16.403 37.263 3.984 1.00 7.22 197 ALA A O 1
ATOM 1628 N N . PRO A 1 198 ? 17.146 38.007 5.973 1.00 7.39 198 PRO A N 1
ATOM 1629 C CA . PRO A 1 198 ? 18.273 37.073 5.958 1.00 7.45 198 PRO A CA 1
ATOM 1630 C C . PRO A 1 198 ? 17.813 35.608 6.106 1.00 6.76 198 PRO A C 1
ATOM 1631 O O . PRO A 1 198 ? 17.000 35.285 6.959 1.00 7.34 198 PRO A O 1
ATOM 1635 N N . LEU A 1 199 ? 18.447 34.744 5.314 1.00 6.75 199 LEU A N 1
ATOM 1636 C CA . LEU A 1 199 ? 18.325 33.308 5.512 1.00 6.66 199 LEU A CA 1
ATOM 1637 C C . LEU A 1 199 ? 19.103 32.939 6.766 1.00 6.54 199 LEU A C 1
ATOM 1638 O O . LEU A 1 199 ? 20.324 33.123 6.855 1.00 8.20 199 LEU A O 1
ATOM 1643 N N . LEU A 1 200 ? 18.382 32.405 7.767 1.00 6.80 200 LEU A N 1
ATOM 1644 C CA . LEU A 1 200 ? 19.016 32.092 9.059 1.00 7.39 200 LEU A CA 1
ATOM 1645 C C . LEU A 1 200 ? 19.652 30.722 9.043 1.00 7.68 200 LEU A C 1
ATOM 1646 O O . LEU A 1 200 ? 20.528 30.441 9.899 1.00 9.50 200 LEU A O 1
ATOM 1651 N N . GLY A 1 201 ? 19.196 29.840 8.170 1.00 7.98 201 GLY A N 1
ATOM 1652 C CA . GLY A 1 201 ? 19.704 28.463 8.089 1.00 8.41 201 GLY A CA 1
ATOM 1653 C C . GLY A 1 201 ? 18.694 27.581 7.404 1.00 7.48 201 GLY A C 1
ATOM 1654 O O . GLY A 1 201 ? 17.590 27.979 7.073 1.00 7.58 201 GLY A O 1
ATOM 1655 N N . GLU A 1 202 ? 19.171 26.346 7.167 1.00 7.47 202 GLU A N 1
ATOM 1656 C CA . GLU A 1 202 ? 18.413 25.337 6.430 1.00 7.47 202 GLU A CA 1
ATOM 1657 C C . GLU A 1 202 ? 18.446 24.044 7.232 1.00 6.94 202 GLU A C 1
ATOM 1658 O O . GLU A 1 202 ? 19.514 23.535 7.557 1.00 7.86 202 GLU A O 1
ATOM 1664 N N . ILE A 1 203 ? 17.262 23.514 7.521 1.00 7.15 203 ILE A N 1
ATOM 1665 C CA . ILE A 1 203 ? 17.128 22.280 8.288 1.00 7.28 203 ILE A CA 1
ATOM 1666 C C . ILE A 1 203 ? 16.999 21.104 7.328 1.00 7.29 203 ILE A C 1
ATOM 1667 O O . ILE A 1 203 ? 16.086 21.131 6.481 1.00 7.74 203 ILE A O 1
ATOM 1672 N N . PRO A 1 204 ? 17.854 20.106 7.406 1.00 8.08 204 PRO A N 1
ATOM 1673 C CA . PRO A 1 204 ? 17.790 18.945 6.505 1.00 8.78 204 PRO A CA 1
ATOM 1674 C C . PRO A 1 204 ? 16.535 18.141 6.671 1.00 8.00 204 PRO A C 1
ATOM 1675 O O . PRO A 1 204 ? 15.810 18.256 7.648 1.00 8.43 204 PRO A O 1
ATOM 1679 N N . TRP A 1 205 ? 16.312 17.223 5.711 1.00 9.21 205 TRP A N 1
ATOM 1680 C CA . TRP A 1 205 ? 15.155 16.352 5.755 1.00 8.76 205 TRP A CA 1
ATOM 1681 C C . TRP A 1 205 ? 15.358 15.279 6.773 1.00 10.50 205 TRP A C 1
ATOM 1682 O O . TRP A 1 205 ? 16.184 14.391 6.687 1.00 17.40 205 TRP A O 1
ATOM 1693 N N . LEU A 1 206 ? 14.554 15.303 7.812 1.00 10.78 206 LEU A N 1
ATOM 1694 C CA . LEU A 1 206 ? 14.796 14.439 8.950 1.00 16.62 206 LEU A CA 1
ATOM 1695 C C . LEU A 1 206 ? 13.791 13.388 9.088 1.00 33.66 206 LEU A C 1
ATOM 1696 O O . LEU A 1 206 ? 13.840 12.733 10.120 1.00 42.18 206 LEU A O 1
ATOM 1701 N N . ALA A 1 207 ? 13.071 12.962 8.113 1.00 37.24 207 ALA A N 1
ATOM 1702 C CA . ALA A 1 207 ? 12.023 11.961 8.134 1.00 37.51 207 ALA A CA 1
ATOM 1703 C C . ALA A 1 207 ? 11.265 12.014 9.453 1.00 36.16 207 ALA A C 1
ATOM 1704 O O . ALA A 1 207 ? 11.221 10.981 10.165 1.00 39.84 207 ALA A O 1
ATOM 1706 N N . GLU A 1 208 ? 10.879 13.232 9.811 1.00 33.34 208 GLU A N 1
ATOM 1707 C CA . GLU A 1 208 ? 10.076 13.500 11.008 1.00 33.45 208 GLU A CA 1
ATOM 1708 C C . GLU A 1 208 ? 10.879 13.513 12.310 1.00 35.94 208 GLU A C 1
ATOM 1709 O O . GLU A 1 208 ? 10.341 13.770 13.396 1.00 31.05 208 GLU A O 1
ATOM 1715 N N . ASN A 1 209 ? 12.181 13.286 12.240 1.00 31.04 209 ASN A N 1
ATOM 1716 C CA . ASN A 1 209 ? 13.212 13.394 13.287 1.00 26.30 209 ASN A CA 1
ATOM 1717 C C . ASN A 1 209 ? 12.754 12.586 14.481 1.00 27.00 209 ASN A C 1
ATOM 1718 O O . ASN A 1 209 ? 12.633 13.098 15.629 1.00 21.44 209 ASN A O 1
ATOM 1726 N N . PRO A 1 210 ? 12.529 11.286 14.304 1.00 26.20 210 PRO A N 1
ATOM 1727 C CA . PRO A 1 210 ? 12.059 10.470 15.439 1.00 20.79 210 PRO A CA 1
ATOM 1728 C C . PRO A 1 210 ? 12.924 10.388 16.683 1.00 17.87 210 PRO A C 1
ATOM 1729 O O . PRO A 1 210 ? 12.429 10.098 17.803 1.00 20.63 210 PRO A O 1
ATOM 1733 N N . GLU A 1 211 ? 14.198 10.642 16.577 1.00 18.68 211 GLU A N 1
ATOM 1734 C CA . GLU A 1 211 ? 15.143 10.564 17.689 1.00 18.79 211 GLU A CA 1
ATOM 1735 C C . GLU A 1 211 ? 15.361 11.929 18.296 1.00 16.83 211 GLU A C 1
ATOM 1736 O O . GLU A 1 211 ? 16.107 12.078 19.256 1.00 21.66 211 GLU A O 1
ATOM 1742 N N A ASN A 1 212 ? 14.657 12.937 17.823 0.43 13.93 212 ASN A N 1
ATOM 1743 N N B ASN A 1 212 ? 14.775 12.986 17.752 0.57 19.57 212 ASN A N 1
ATOM 1744 C CA A ASN A 1 212 ? 14.780 14.274 18.401 0.43 15.96 212 ASN A CA 1
ATOM 1745 C CA B ASN A 1 212 ? 14.848 14.307 18.417 0.57 15.22 212 ASN A CA 1
ATOM 1746 C C A ASN A 1 212 ? 16.222 14.736 18.382 0.43 12.71 212 ASN A C 1
ATOM 1747 C C B ASN A 1 212 ? 16.294 14.750 18.439 0.57 16.37 212 ASN A C 1
ATOM 1748 O O A ASN A 1 212 ? 16.617 15.426 19.323 0.43 22.80 212 ASN A O 1
ATOM 1749 O O B ASN A 1 212 ? 16.744 15.381 19.409 0.57 14.33 212 ASN A O 1
ATOM 1758 N N . ALA A 1 213 ? 16.932 14.534 17.270 1.00 16.12 213 ALA A N 1
ATOM 1759 C CA . ALA A 1 213 ? 18.303 15.048 17.148 1.00 14.22 213 ALA A CA 1
ATOM 1760 C C . ALA A 1 213 ? 18.205 16.549 17.102 1.00 12.89 213 ALA A C 1
ATOM 1761 O O . ALA A 1 213 ? 17.321 17.201 16.655 1.00 17.14 213 ALA A O 1
ATOM 1763 N N . ALA A 1 214 ? 19.136 17.222 17.650 1.00 14.86 214 ALA A N 1
ATOM 1764 C CA . ALA A 1 214 ? 19.282 18.625 17.760 1.00 9.58 214 ALA A CA 1
ATOM 1765 C C . ALA A 1 214 ? 19.399 19.342 16.442 1.00 8.12 214 ALA A C 1
ATOM 1766 O O . ALA A 1 214 ? 20.201 18.936 15.587 1.00 10.24 214 ALA A O 1
ATOM 1768 N N . THR A 1 215 ? 18.599 20.379 16.289 1.00 7.89 215 THR A N 1
ATOM 1769 C CA . THR A 1 215 ? 18.555 21.172 15.069 1.00 7.22 215 THR A CA 1
ATOM 1770 C C . THR A 1 215 ? 19.022 22.598 15.255 1.00 6.98 215 THR A C 1
ATOM 1771 O O . THR A 1 215 ? 19.133 23.339 14.272 1.00 7.19 215 THR A O 1
ATOM 1775 N N . GLY A 1 216 ? 19.315 23.047 16.482 1.00 7.54 216 GLY A N 1
ATOM 1776 C CA . GLY A 1 216 ? 19.765 24.411 16.695 1.00 7.75 216 GLY A CA 1
ATOM 1777 C C . GLY A 1 216 ? 21.005 24.736 15.897 1.00 7.21 216 GLY A C 1
ATOM 1778 O O . GLY A 1 216 ? 21.188 25.889 15.485 1.00 7.89 216 GLY A O 1
ATOM 1779 N N . LYS A 1 217 ? 21.843 23.760 15.655 1.00 7.39 217 LYS A N 1
ATOM 1780 C CA . LYS A 1 217 ? 23.083 23.943 14.931 1.00 7.56 217 LYS A CA 1
ATOM 1781 C C . LYS A 1 217 ? 22.837 24.462 13.511 1.00 7.65 217 LYS A C 1
ATOM 1782 O O . LYS A 1 217 ? 23.778 25.023 12.905 1.00 9.73 217 LYS A O 1
ATOM 1791 N N . TYR A 1 218 ? 21.654 24.304 12.953 1.00 6.79 218 TYR A N 1
ATOM 1792 C CA . TYR A 1 218 ? 21.367 24.755 11.600 1.00 7.35 218 TYR A CA 1
ATOM 1793 C C . TYR A 1 218 ? 21.047 26.234 11.530 1.00 7.64 218 TYR A C 1
ATOM 1794 O O . TYR A 1 218 ? 20.963 26.799 10.431 1.00 10.21 218 TYR A O 1
ATOM 1803 N N . ILE A 1 219 ? 20.846 26.884 12.679 1.00 7.06 219 ILE A N 1
ATOM 1804 C CA . ILE A 1 219 ? 20.430 28.280 12.745 1.00 7.18 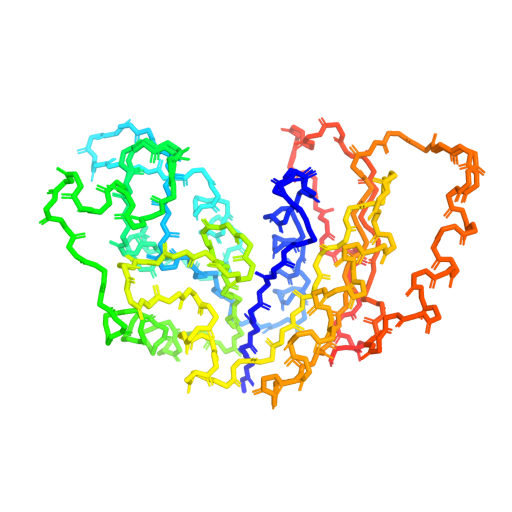219 ILE A CA 1
ATOM 1805 C C . ILE A 1 219 ? 21.616 29.136 13.208 1.00 7.78 219 ILE A C 1
ATOM 1806 O O . ILE A 1 219 ? 22.244 28.834 14.208 1.00 10.27 219 ILE A O 1
ATOM 1811 N N . ASN A 1 220 ? 21.863 30.233 12.482 1.00 8.17 220 ASN A N 1
ATOM 1812 C CA . ASN A 1 220 ? 22.881 31.214 12.870 1.00 8.85 220 ASN A CA 1
ATOM 1813 C C . ASN A 1 220 ? 22.164 32.456 13.400 1.00 8.57 220 ASN A C 1
ATOM 1814 O O . ASN A 1 220 ? 21.734 33.304 12.639 1.00 9.02 220 ASN A O 1
ATOM 1819 N N . LEU A 1 221 ? 22.008 32.518 14.736 1.00 10.16 221 LEU A N 1
ATOM 1820 C CA . LEU A 1 221 ? 21.281 33.624 15.324 1.00 12.33 221 LEU A CA 1
ATOM 1821 C C . LEU A 1 221 ? 21.933 34.975 15.151 1.00 12.06 221 LEU A C 1
ATOM 1822 O O . LEU A 1 221 ? 21.314 36.034 15.291 1.00 14.97 221 LEU A O 1
ATOM 1827 N N . ALA A 1 222 ? 23.241 34.976 14.858 1.00 11.24 222 ALA A N 1
ATOM 1828 C CA . ALA A 1 222 ? 23.906 36.249 14.570 1.00 12.62 222 ALA A CA 1
ATOM 1829 C C . ALA A 1 222 ? 23.394 36.930 13.311 1.00 12.48 222 ALA A C 1
ATOM 1830 O O . ALA A 1 222 ? 23.637 38.111 13.132 1.00 16.23 222 ALA A O 1
ATOM 1832 N N . LEU A 1 223 ? 22.703 36.185 12.471 1.00 10.60 223 LEU A N 1
ATOM 1833 C CA . LEU A 1 223 ? 22.202 36.713 11.210 1.00 11.89 223 LEU A CA 1
ATOM 1834 C C . LEU A 1 223 ? 20.858 37.403 11.428 1.00 13.30 223 LEU A C 1
ATOM 1835 O O . LEU A 1 223 ? 20.412 38.077 10.466 1.00 16.21 223 LEU A O 1
ATOM 1840 N N . LEU A 1 224 ? 20.247 37.274 12.586 1.00 14.26 224 LEU A N 1
ATOM 1841 C CA . LEU A 1 224 ? 18.906 37.686 13.036 1.00 17.68 224 LEU A CA 1
ATOM 1842 C C . LEU A 1 224 ? 18.987 38.999 13.762 1.00 25.87 224 LEU A C 1
ATOM 1843 O O . LEU A 1 224 ? 19.991 39.256 14.485 1.00 33.23 224 LEU A O 1
#

InterPro domains:
  IPR004472 Dethiobiotin synthase BioD [MF_00336] (2-216)
  IPR004472 Dethiobiotin synthase BioD [PIRSF006755] (1-223)
  IPR004472 Dethiobiotin synthase BioD [PTHR43210] (2-216)
  IPR004472 Dethiobiotin synthase BioD [TIGR00347] (6-176)
  IPR027417 P-loop containing nucleoside triphosphate hydrolase [G3DSA:3.40.50.300] (2-225)
  IPR027417 P-loop containing nucleoside triphosphate hydrolase [SSF52540] (1-211)

Nearest PDB structures (foldseek):
  1dts-assembly1_A-2  TM=9.990E-01  e=7.390E-45  Escherichia coli
  1dae-assembly1_A  TM=9.998E-01  e=4.289E-44  Escherichia coli
  1a82-assembly1_A  TM=9.915E-01  e=2.437E-44  Escherichia coli
  3of5-assembly1_B  TM=9.003E-01  e=5.540E-20  Francisella tularensis subsp. tularensis SCHU S4
  3of5-assembly1_A  TM=8.908E-01  e=2.206E-19  Francisella tularensis subsp. tularensis SCHU S4

Secondary structure (DSSP, 8-state):
-EEEEEEESSTTS-HHHHHHHHHHHHHHTT--EEEE-SEEES-B--TTS-B-HHHHHHHHT-SS---HHHH-SEEESS-S-HHHHHHHHT----HHHHHHHHHHHHTT-SEEEEE-SSSTT-EEETTEEHHHHHHHHT--EEEEEE-STTHHHHHHHHHHHHHHTT--EEEEEEE--SS--TTHHHHHHHHHHHSSS-EEEEE---TT-TT----GGG--GGG-

Sequence (224 aa):
SKRYFVTGTDTTEEVGKTVASCALLQAAKAAGYRTAGYKKPVASGSEKTPEGLRNSDALALQRNSSLQLDYATVNPPYTFAAEEPPTTSPHIISAQEGRPIESLVMSAGLRALEQQADWVLVEGAGGWFTPLSDTFFTFFADWVTQEQLPVILVVGVKLGCINHAMLTAQVIQHAGLTLAGWVANDVTPPGGKKRRHAEYMTTLTRMIPAPLLGEIPWLAENPENNAATGKYINLALL

Organism: Escherichia coli (strain K12) (NCBI:txid83333)

Radius of gyration: 16.58 Å; Cα contacts (8 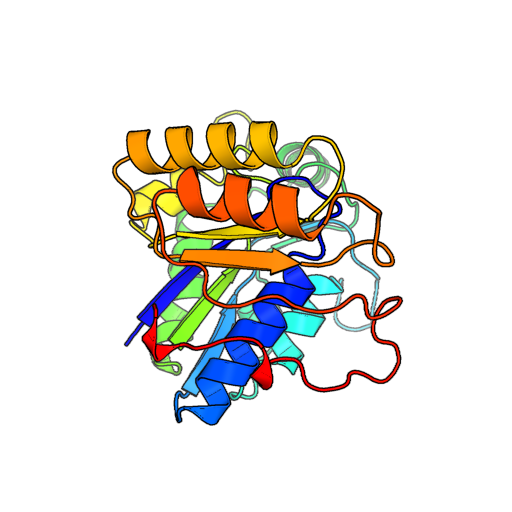Å, |Δi|>4): 488; chains: 1; bounding box: 42×37×42 Å

Solvent-accessible surface area: 10817 Å² total; per-residue (Å²): 102,91,91,13,7,0,1,9,15,44,123,136,1,29,34,17,52,0,0,14,0,0,0,40,9,0,122,93,67,67,70,133,0,0,0,0,9,0,0,0,23,19,15,108,183,55,147,141,35,53,47,6,66,56,0,38,24,0,41,171,27,12,41,28,189,12,104,16,65,52,0,2,50,21,22,0,45,74,106,56,34,1,42,97,2,8,79,122,61,63,130,104,18,79,20,137,68,0,19,60,14,0,102,44,2,55,148,75,8,58,3,1,0,0,0,1,16,26,33,20,126,14,45,1,43,132,130,38,30,2,6,57,0,0,42,110,33,115,0,35,0,0,0,0,0,1,14,64,158,40,4,49,83,70,0,56,103,18,0,125,52,0,88,167,37,62,14,88,13,13,0,1,0,0,10,24,40,64,71,121,38,197,141,54,69,88,59,21,84,28,1,69,168,73,4,67,17,57,50,2,14,52,1,50,113,61,56,152,40,103,151,103,60,69,5,9,164,70,13,72,30,94,90,60

CATH classification: 3.40.50.300

B-factor: mean 14.85, std 9.84, range [5.6, 73.36]

Foldseek 3Di:
DAEEEEFELFPQLPRLVVVLLQLQLCVVVPWQEAEAEAEEEAFDDDPVGTDDPSLVSRCVSGPDNDDSCLRYVHYHNHLDQQQVRCVVVVNADDLVSSVVSVVVVVVGTPYYYYYYHGGCQGDRHPVRGPVNSCLVVLHAYEYEFEQDPPRLVSLLVRQVVCVVSVHHNAEYEYEDSDADDPPSVVSVVSSCVRRPYYHQFYFHHCVVVVVCPHNNVRGHVVSD

=== Feature glossary ===
Legend for the data blocks above and below:

— What the protein is —

The amino-acid sequence is the protein's primary structure: the linear order of residues from the N-terminus to the C-terminus, written in one-letter code. Everything else here — the 3D coordinates, the secondary structure, the domain annotations — is ultimately a consequence of this string.

Functional annotations link the protein to curated databases. InterPro entries identify conserved domains and families by matching the sequence against member-database signatures (Pfam, PROSITE, CDD, …). Gene Ontology (GO) terms describe molecular function, biological process, and cellular component in a controlled vocabulary. CATH places the structure in a hierarchical fold classification (Class/Architecture/Topology/Homologous-superfamily). The organism is the source species.

— Where its atoms are —

Atomic coordinates in PDBx/mmCIF format — the same representation the Protein Data Bank distributes. Each line of the _atom_site loop places one backbone atom in Cartesian space (units: ångströms, origin: arbitrary).

The six renders are orthographic views along the three Cartesian axes in both directions. Representation (cartoon, sticks, or surface) and color scheme (sequence-rainbow or by-chain) vary across proteins so the training set covers all the common visualization conventions.

— Local backbone conformation —

Eight-state secondary structure (DSSP): H is the canonical α-helix, G the tighter 3₁₀-helix, I the wider π-helix; E/B are β-structure, T and S are turns and bends, and '-' is everything else. DSSP derives these from the pattern of main-chain N–H···O=C hydrogen bonds, not from the sequence.

Three-state secondary structure (P-SEA) collapses the eight DSSP classes into helix (a), strand (b), and coil (c). P-SEA assigns these from Cα geometry alone — distances and angles — without requiring backbone oxygens, so it works on any Cα trace.

φ (phi) and ψ (psi) are the two rotatable backbone dihedrals per residue: φ is the C(i-1)–N–Cα–C torsion, ψ is the N–Cα–C–N(i+1) torsion, both in degrees on (−180°, 180°]. α-helical residues cluster near (−60°, −45°); β-strand residues near (−120°, +130°). A Ramachandran plot is simply a scatter of (φ, ψ) for every residue.

— Global shape and packing —

The geometric summary reports three shape descriptors. Rg (radius of gyration) measures how spread out the Cα atoms are about their centre of mass; compact globular proteins have small Rg, elongated or unfolded ones large. Cα contacts (<8 Å, |i−j|>4) count long-range residue pairs in spatial proximity — high for tightly packed folds, near zero for rods or random coil. The bounding-box extents give the protein's footprint along x, y, z in Å.

SASA measures how much of the protein is reachable by solvent. It is computed by rolling a water-sized probe over the atomic surface and summing the exposed area (Å²). Per-residue SASA distinguishes core (buried, low SASA) from surface (exposed, high SASA) residues; total SASA is a whole-molecule size measure.

Plot images: a contact map (which residues are close in 3D, as an N×N binary image), a Ramachandran scatter (backbone torsion angles, revealing secondary-structure composition at a glance), and — for AlphaFold structures — a PAE heatmap (pairwise prediction confidence).

— Structural neighborhood —

A 3Di character summarizes, for each residue, the relative orientation of the Cα frame of its nearest spatial neighbor. Because it encodes fold topology rather than chemistry, 3Di alignments detect remote structural similarity that sequence alignment misses.

The Foldseek neighbor list gives the closest experimentally determined structures in the PDB, ranked by structural alignment. TM-score near 1 means near-identical fold; near 0.3 means only rough topology match. This is how one finds what a novel AlphaFold prediction most resembles in the solved-structure universe.

— Confidence and disorder —

For AlphaFold models, the B-factor field carries pLDDT — the model's own estimate of local accuracy on a 0–100 scale. Regions with pLDDT<50 should be treated as essentially unmodeled; they often correspond to intrinsically disordered segments.

Crystallographic B-factors measure how much each atom's electron density is smeared out, in Å². They rise in mobile loops and surface residues and fall in the buried interior. In AlphaFold models this column is repurposed to hold pLDDT instead.

Predicted Aligned Error (PAE) is an AlphaFold confidence matrix: entry (i, j) is the expected error in the position of residue j, in ångströms, when the prediction is superimposed on the true structure at residue i. Low PAE within a block of residues means that block is internally rigid and well-predicted; high PAE between two blocks means their relative placement is uncertain even if each block individually is confident.